Protein AF-A0A0F9HHU7-F1 (afdb_monomer)

Solvent-accessible surface area (backbone atoms only — not comparable to full-atom values): 12746 Å² total; per-residue (Å²): 97,60,88,80,39,75,86,55,89,69,72,41,63,61,80,55,60,42,62,41,87,89,76,69,42,71,30,43,50,40,70,69,17,50,53,47,44,46,50,50,30,51,51,18,55,76,70,74,35,51,22,37,38,70,36,24,27,14,59,33,88,54,93,45,73,64,20,52,50,34,17,48,51,34,43,45,50,39,62,75,52,63,57,68,42,75,38,53,56,14,26,20,43,56,68,77,41,74,40,71,45,40,32,55,51,35,52,53,48,49,54,52,43,56,54,56,74,69,60,81,76,81,49,73,76,68,63,35,59,68,58,53,64,71,46,40,91,93,53,74,58,85,86,36,68,69,42,72,74,37,52,79,75,75,46,88,77,69,91,70,68,84,83,71,58,67,69,64,43,49,74,71,70,54,70,55,66,62,56,55,34,48,54,49,47,53,50,48,70,74,68,66,76,80,84,77,72,58,64,72,57,50,52,50,51,52,51,53,51,54,57,45,57,74,67,68,64,74,132

Mean predicted aligned error: 5.21 Å

Foldseek 3Di:
DCVVPNPPADAFEDQDWDAPPVVRATHSLDPVNLVVQLVSLVVCVVVVHAYEYAAQAFLAPDPDPRSLVSRLVRLLSCLVSVHHHYDDQQYYNRNPDGDQLSNVSSVQSNLVSVLVSVPQDDDPLSVCVVVDVVQDPPGDDCPPPSCVVPVVPNDDDGPQPDPDDPVVCVVVVNDDSSRSSVVVSVVCVVPDDDDDDDPVVVVVVVVVVVVVVVVVPDD

Radius of gyration: 23.55 Å; Cα contacts (8 Å, |Δi|>4): 256; chains: 1; bounding box: 54×44×63 Å

Structure (mmCIF, N/CA/C/O backbone):
data_AF-A0A0F9HHU7-F1
#
_entry.id   AF-A0A0F9HHU7-F1
#
loop_
_atom_site.group_PDB
_atom_site.id
_atom_site.type_symbol
_atom_site.label_atom_id
_atom_site.label_alt_id
_atom_site.label_comp_id
_atom_site.label_asym_id
_atom_site.label_entity_id
_atom_site.label_seq_id
_atom_site.pdbx_PDB_ins_code
_atom_site.Cartn_x
_atom_site.Cartn_y
_atom_site.Cartn_z
_atom_site.occupancy
_atom_site.B_iso_or_equiv
_atom_site.auth_seq_id
_atom_site.auth_comp_id
_atom_site.auth_asym_id
_atom_site.auth_atom_id
_atom_site.pdbx_PDB_model_num
ATOM 1 N N . SER A 1 1 ? -23.339 -10.514 18.464 1.00 88.25 1 SER A N 1
ATOM 2 C CA . SER A 1 1 ? -22.644 -11.820 18.400 1.00 88.25 1 SER A CA 1
ATOM 3 C C . SER A 1 1 ? -23.609 -12.896 17.913 1.00 88.25 1 SER A C 1
ATOM 5 O O . SER A 1 1 ? -24.815 -12.656 17.923 1.00 88.25 1 SER A O 1
ATOM 7 N N . GLN A 1 2 ? -23.116 -14.089 17.559 1.00 93.94 2 GLN A N 1
ATOM 8 C CA . GLN A 1 2 ? -23.983 -15.225 17.194 1.00 93.94 2 GLN A CA 1
ATOM 9 C C . GLN A 1 2 ? -24.945 -15.639 18.321 1.00 93.94 2 GLN A C 1
ATOM 11 O O . GLN A 1 2 ? -26.035 -16.124 18.042 1.00 93.94 2 GLN A O 1
ATOM 16 N N . THR A 1 3 ? -24.578 -15.393 19.586 1.00 96.31 3 THR A N 1
ATOM 17 C CA . THR A 1 3 ? -25.444 -15.642 20.751 1.00 96.31 3 THR A CA 1
ATOM 18 C C . THR A 1 3 ? -26.605 -14.655 20.862 1.00 96.31 3 THR A C 1
ATOM 20 O O . THR A 1 3 ? -27.681 -15.039 21.302 1.00 96.31 3 THR A O 1
ATOM 23 N N . ALA A 1 4 ? -26.410 -13.398 20.450 1.00 96.62 4 ALA A N 1
ATOM 24 C CA . ALA A 1 4 ? -27.472 -12.391 20.434 1.00 96.62 4 ALA A CA 1
ATOM 25 C C . ALA A 1 4 ? -28.386 -12.531 19.204 1.00 96.62 4 ALA A C 1
ATOM 27 O O . ALA A 1 4 ? -29.594 -12.335 19.304 1.00 96.62 4 ALA A O 1
ATOM 28 N N . ARG A 1 5 ? -27.811 -12.854 18.036 1.00 96.81 5 ARG A N 1
ATOM 29 C CA . ARG A 1 5 ? -28.546 -13.072 16.784 1.00 96.81 5 ARG A CA 1
ATOM 30 C C . ARG A 1 5 ? -27.751 -13.995 15.848 1.00 96.81 5 ARG A C 1
ATOM 32 O O . ARG A 1 5 ? -26.726 -13.553 15.320 1.00 96.81 5 ARG A O 1
ATOM 39 N N . PRO A 1 6 ? -28.216 -15.232 15.599 1.00 96.50 6 PRO A N 1
ATOM 40 C CA . PRO A 1 6 ? -27.627 -16.099 14.583 1.00 96.50 6 PRO A CA 1
ATOM 41 C C . PRO A 1 6 ? -27.605 -15.419 13.207 1.00 96.50 6 PRO A C 1
ATOM 43 O O . PRO A 1 6 ? -28.588 -14.795 12.803 1.00 96.50 6 PRO A O 1
ATOM 46 N N . GLY A 1 7 ? -26.475 -15.514 12.505 1.00 94.94 7 GLY A N 1
ATOM 47 C CA . GLY A 1 7 ? -26.261 -14.868 11.206 1.00 94.94 7 GLY A CA 1
ATOM 48 C C . GLY A 1 7 ? -25.832 -13.399 11.285 1.00 94.94 7 GLY A C 1
ATOM 49 O O . GLY A 1 7 ? -25.741 -12.739 10.253 1.00 94.94 7 GLY A O 1
ATOM 50 N N . ALA A 1 8 ? -25.560 -12.861 12.480 1.00 96.81 8 ALA A N 1
ATOM 51 C CA . ALA A 1 8 ? -24.949 -11.538 12.600 1.00 96.81 8 ALA A CA 1
ATOM 52 C C . ALA A 1 8 ? -23.573 -11.508 11.896 1.00 96.81 8 ALA A C 1
ATOM 54 O O . ALA A 1 8 ? -22.810 -12.463 12.056 1.00 96.81 8 ALA A O 1
ATOM 55 N N . PRO A 1 9 ? -23.225 -10.441 11.152 1.00 94.81 9 PRO A N 1
ATOM 56 C CA . PRO A 1 9 ? -21.911 -10.326 10.525 1.00 94.81 9 PRO A CA 1
ATOM 57 C C . PRO A 1 9 ? -20.816 -10.226 11.596 1.00 94.81 9 PRO A C 1
ATOM 59 O O . PRO A 1 9 ? -20.980 -9.526 12.597 1.00 94.81 9 PRO A O 1
ATOM 62 N N . ILE A 1 10 ? -19.713 -10.950 11.397 1.00 94.31 10 ILE A N 1
ATOM 63 C CA . ILE A 1 10 ? -18.541 -10.958 12.280 1.00 94.31 10 ILE A CA 1
ATOM 64 C C . ILE A 1 10 ? -17.293 -10.852 11.411 1.00 94.31 10 ILE A C 1
ATOM 66 O O . ILE A 1 10 ? -17.193 -11.545 10.401 1.00 94.31 10 ILE A O 1
ATOM 70 N N . ILE A 1 11 ? -16.353 -10.014 11.839 1.00 94.44 11 ILE A N 1
ATOM 71 C CA . ILE A 1 11 ? -14.998 -9.951 11.297 1.00 94.44 11 ILE A CA 1
ATOM 72 C C . ILE A 1 11 ? -14.063 -10.508 12.369 1.00 94.44 11 ILE A C 1
ATOM 74 O O . ILE A 1 11 ? -14.137 -10.102 13.529 1.00 94.44 11 ILE A O 1
ATOM 78 N N . TYR A 1 12 ? -13.250 -11.488 11.993 1.00 94.38 12 TYR A N 1
ATOM 79 C CA . TYR A 1 12 ? -12.262 -12.110 12.862 1.00 94.38 12 TYR A CA 1
ATOM 80 C C . TYR A 1 12 ? -10.957 -11.323 12.792 1.00 94.38 12 TYR A C 1
ATOM 82 O O . TYR A 1 12 ? -10.395 -11.150 11.719 1.00 94.38 12 TYR A O 1
ATOM 90 N N . GLY A 1 13 ? -10.459 -10.842 13.919 1.00 88.19 13 GLY A N 1
ATOM 91 C CA . GLY A 1 13 ? -9.241 -10.047 13.934 1.00 88.19 13 GLY A CA 1
ATOM 92 C C . GLY A 1 13 ? -8.849 -9.643 15.339 1.00 88.19 13 GLY A C 1
ATOM 93 O O . GLY A 1 13 ? -9.538 -9.958 16.314 1.00 88.19 13 GLY A O 1
ATOM 94 N N . GLY A 1 14 ? -7.731 -8.945 15.423 1.00 84.06 14 GLY A N 1
ATOM 95 C CA . GLY A 1 14 ? -7.170 -8.409 16.651 1.00 84.06 14 GLY A CA 1
ATOM 96 C C . GLY A 1 14 ? -5.915 -7.615 16.326 1.00 84.06 14 GLY A C 1
ATOM 97 O O . GLY A 1 14 ? -5.419 -7.701 15.211 1.00 84.06 14 GLY A O 1
ATOM 98 N N . 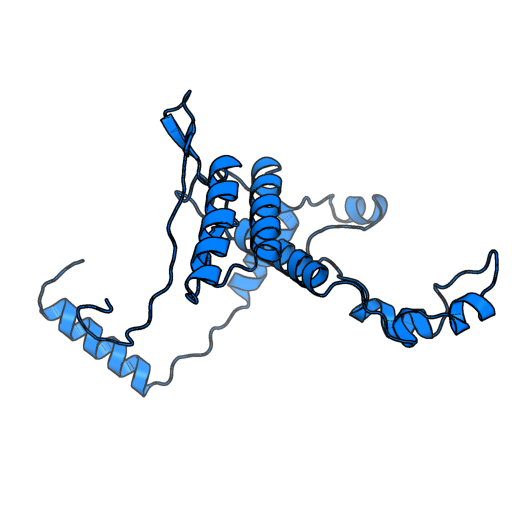SER A 1 15 ? -5.437 -6.832 17.292 1.00 83.31 15 SER A N 1
ATOM 99 C CA . SER A 1 15 ? -4.197 -6.058 17.188 1.00 83.31 15 SER A CA 1
ATOM 100 C C . SER A 1 15 ? -3.092 -6.819 17.909 1.00 83.31 15 SER A C 1
ATOM 102 O O . SER A 1 15 ? -2.941 -6.654 19.126 1.00 83.31 15 SER A O 1
ATOM 104 N N . PRO A 1 16 ? -2.381 -7.743 17.238 1.00 83.81 16 PRO A N 1
ATOM 105 C CA . PRO A 1 16 ? -1.212 -8.330 17.852 1.00 83.81 16 PRO A CA 1
ATOM 106 C C . PRO A 1 16 ? -0.143 -7.251 17.995 1.00 83.81 16 PRO A C 1
ATOM 108 O O . PRO A 1 16 ? 0.129 -6.475 17.088 1.00 83.81 16 PRO A O 1
ATOM 111 N N . GLY A 1 17 ? 0.472 -7.213 19.164 1.00 84.25 17 GLY A N 1
ATOM 112 C CA . GLY A 1 17 ? 1.595 -6.341 19.445 1.00 84.25 17 GLY A CA 1
ATOM 113 C C . GLY A 1 17 ? 2.545 -7.052 20.382 1.00 84.25 17 GLY A C 1
ATOM 114 O O . GLY A 1 17 ? 2.146 -7.923 21.162 1.00 84.25 17 GLY A O 1
ATOM 115 N N . VAL A 1 18 ? 3.811 -6.678 20.303 1.00 90.19 18 VAL A N 1
ATOM 116 C CA . VAL A 1 18 ? 4.825 -7.094 21.266 1.00 90.19 18 VAL A CA 1
ATOM 117 C C . VAL A 1 18 ? 5.311 -5.876 22.029 1.00 90.19 18 VAL A C 1
ATOM 119 O O . VAL A 1 18 ? 5.154 -4.743 21.588 1.00 90.19 18 VAL A O 1
ATOM 122 N N . PHE A 1 19 ? 5.898 -6.094 23.199 1.00 91.50 19 PHE A N 1
ATOM 123 C CA . PHE A 1 19 ? 6.614 -5.032 23.890 1.00 91.50 19 PHE A CA 1
ATOM 124 C C . PHE A 1 19 ? 8.090 -5.114 23.530 1.00 91.50 19 PHE A C 1
ATOM 126 O O . PHE A 1 19 ? 8.703 -6.179 23.645 1.00 91.50 19 PHE A O 1
ATOM 133 N N . ASP A 1 20 ? 8.684 -3.985 23.154 1.00 89.12 20 ASP A N 1
ATOM 134 C CA . ASP A 1 20 ? 10.134 -3.872 23.163 1.00 89.12 20 ASP A CA 1
ATOM 135 C C . ASP A 1 20 ? 10.603 -3.965 24.622 1.00 89.12 20 ASP A C 1
ATOM 137 O O . ASP A 1 20 ? 10.303 -3.112 25.456 1.00 89.12 20 ASP A O 1
ATOM 141 N N . MET A 1 21 ? 11.341 -5.021 24.957 1.00 91.19 21 MET A N 1
ATOM 142 C CA . MET A 1 21 ? 11.708 -5.304 26.349 1.00 91.19 21 MET A CA 1
ATOM 143 C C . MET A 1 21 ? 12.706 -4.301 26.948 1.00 91.19 21 MET A C 1
ATOM 145 O O . MET A 1 21 ? 12.919 -4.315 28.160 1.00 91.19 21 MET A O 1
ATOM 149 N N . ARG A 1 22 ? 13.338 -3.441 26.137 1.00 91.31 22 ARG A N 1
ATOM 150 C CA . ARG A 1 22 ? 14.290 -2.424 26.619 1.00 91.31 22 ARG A CA 1
ATOM 151 C C . ARG A 1 22 ? 13.570 -1.151 27.038 1.00 91.31 22 ARG A C 1
ATOM 153 O O . ARG A 1 22 ? 13.980 -0.502 27.993 1.00 91.31 22 ARG A O 1
ATOM 160 N N . THR A 1 23 ? 12.524 -0.794 26.304 1.00 89.88 23 THR A N 1
ATOM 161 C CA . THR A 1 23 ? 11.791 0.469 26.455 1.00 89.88 23 THR A CA 1
ATOM 162 C C . THR A 1 23 ? 10.404 0.287 27.061 1.00 89.88 23 THR A C 1
ATOM 164 O O . THR A 1 23 ? 9.801 1.263 27.495 1.00 89.88 23 THR A O 1
ATOM 167 N N . MET A 1 24 ? 9.903 -0.951 27.101 1.00 89.88 24 MET A N 1
ATOM 168 C CA . MET A 1 24 ? 8.515 -1.307 27.418 1.00 89.88 24 MET A CA 1
ATOM 169 C C . MET A 1 24 ? 7.490 -0.627 26.499 1.00 89.88 24 MET A C 1
ATOM 171 O O . MET A 1 24 ? 6.303 -0.586 26.818 1.00 89.88 24 MET A O 1
ATOM 175 N N . ALA A 1 25 ? 7.936 -0.098 25.357 1.00 88.12 25 ALA A N 1
ATOM 176 C CA . ALA A 1 25 ? 7.055 0.472 24.356 1.00 88.12 25 ALA A CA 1
ATOM 177 C C . ALA A 1 25 ? 6.342 -0.648 23.595 1.00 88.12 25 ALA A C 1
ATOM 179 O O . ALA A 1 25 ? 6.933 -1.692 23.308 1.00 88.12 25 ALA A O 1
ATOM 180 N N . ALA A 1 26 ? 5.072 -0.424 23.261 1.00 87.88 26 ALA A N 1
ATOM 181 C CA . ALA A 1 26 ? 4.360 -1.299 22.346 1.00 87.88 26 ALA A CA 1
ATOM 182 C C . ALA A 1 26 ? 4.958 -1.151 20.940 1.00 87.88 26 ALA A C 1
ATOM 184 O O . ALA A 1 26 ? 5.091 -0.041 20.421 1.00 87.88 26 ALA A O 1
ATOM 185 N N . SER A 1 27 ? 5.307 -2.282 20.344 1.00 88.69 27 SER A N 1
ATOM 186 C CA . SER A 1 27 ? 5.739 -2.409 18.964 1.00 88.69 27 SER A CA 1
ATOM 187 C C . SER A 1 27 ? 4.733 -3.277 18.230 1.00 88.69 27 SER A C 1
ATOM 189 O O . SER A 1 27 ? 4.542 -4.459 18.531 1.00 88.69 27 SER A O 1
ATOM 191 N N . ILE A 1 28 ? 4.045 -2.646 17.294 1.00 86.75 28 ILE A N 1
ATOM 192 C CA . ILE A 1 28 ? 2.988 -3.255 16.483 1.00 86.75 28 ILE A CA 1
ATOM 193 C C . ILE A 1 28 ? 3.452 -3.441 15.035 1.00 86.75 28 ILE A C 1
ATOM 195 O O . ILE A 1 28 ? 2.876 -4.226 14.286 1.00 86.75 28 ILE A O 1
ATOM 199 N N . SER A 1 29 ? 4.582 -2.827 14.681 1.00 90.88 29 SER A N 1
ATOM 200 C CA . SER A 1 29 ? 5.275 -3.032 13.407 1.00 90.88 29 SER A CA 1
ATOM 201 C C . SER A 1 29 ? 6.392 -4.087 13.492 1.00 90.88 29 SER A C 1
ATOM 203 O O . SER A 1 29 ? 7.009 -4.419 12.478 1.00 90.88 29 SER A O 1
ATOM 205 N N . ALA A 1 30 ? 6.643 -4.651 14.682 1.00 92.25 30 ALA A N 1
ATOM 206 C CA . ALA A 1 30 ? 7.592 -5.746 14.881 1.00 92.25 30 ALA A CA 1
ATOM 207 C C . ALA A 1 30 ? 7.263 -6.969 14.018 1.00 92.25 30 ALA A C 1
ATOM 209 O O . ALA A 1 30 ? 6.102 -7.316 13.791 1.00 92.25 30 ALA A O 1
ATOM 210 N N . VAL A 1 31 ? 8.306 -7.695 13.615 1.00 92.25 31 VAL A N 1
ATOM 211 C CA . VAL A 1 31 ? 8.170 -8.906 12.795 1.00 92.25 31 VAL A CA 1
ATOM 212 C C . VAL A 1 31 ? 7.309 -9.959 13.496 1.00 92.25 31 VAL A C 1
ATOM 214 O O . VAL A 1 31 ? 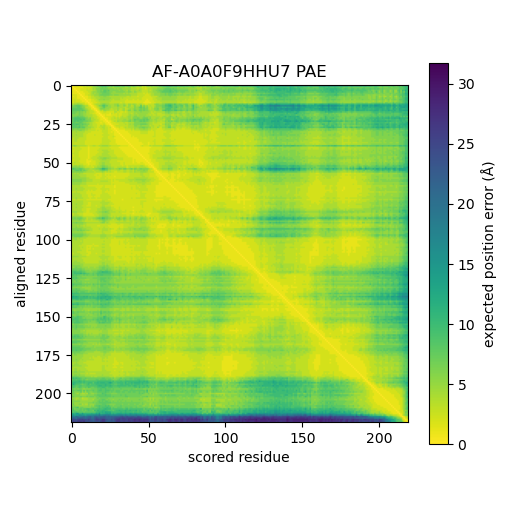6.499 -10.612 12.846 1.00 92.25 31 VAL A O 1
ATOM 217 N N . GLU A 1 32 ? 7.423 -10.099 14.816 1.00 92.81 32 GLU A N 1
ATOM 218 C CA . GLU A 1 32 ? 6.605 -11.014 15.611 1.00 92.81 32 GLU A CA 1
ATOM 219 C C . GLU A 1 32 ? 5.115 -10.660 15.545 1.00 92.81 32 GLU A C 1
ATOM 221 O O . GLU A 1 32 ? 4.288 -11.561 15.410 1.00 92.81 32 GLU A O 1
ATOM 226 N N . ALA A 1 33 ? 4.767 -9.368 15.587 1.00 91.75 33 ALA A N 1
ATOM 227 C CA . ALA A 1 33 ? 3.386 -8.917 15.423 1.00 91.75 33 ALA A CA 1
ATOM 228 C C . ALA A 1 33 ? 2.864 -9.283 14.024 1.00 91.75 33 ALA A C 1
ATOM 230 O O . ALA A 1 33 ? 1.821 -9.923 13.901 1.00 91.75 33 ALA A O 1
ATOM 231 N N . GLN A 1 34 ? 3.665 -9.030 12.985 1.00 91.38 34 GLN A N 1
ATOM 232 C CA . GLN A 1 34 ? 3.318 -9.355 11.598 1.00 91.38 34 GLN A CA 1
ATOM 233 C C . GLN A 1 34 ? 3.174 -10.868 11.347 1.00 91.38 34 GLN A C 1
ATOM 235 O O . GLN A 1 34 ? 2.291 -11.305 10.606 1.00 91.38 34 GLN A O 1
ATOM 240 N N . MET A 1 35 ? 4.009 -11.700 11.980 1.00 93.38 35 MET A N 1
ATOM 241 C CA . MET A 1 35 ? 3.867 -13.162 11.939 1.00 93.38 35 MET A CA 1
ATOM 242 C C . MET A 1 35 ? 2.542 -13.613 12.553 1.00 93.38 35 MET A C 1
ATOM 244 O O . MET A 1 35 ? 1.883 -14.514 12.028 1.00 93.38 35 MET A O 1
ATOM 248 N N . ILE A 1 36 ? 2.159 -12.990 13.668 1.00 92.81 36 ILE A N 1
ATOM 249 C CA . ILE A 1 36 ? 0.905 -13.279 14.348 1.00 92.81 36 ILE A CA 1
ATOM 250 C C . ILE A 1 36 ? -0.277 -12.853 13.467 1.00 92.81 36 ILE A C 1
ATOM 252 O O . ILE A 1 36 ? -1.189 -13.658 13.289 1.00 92.81 36 ILE A O 1
ATOM 256 N N . ASP A 1 37 ? -0.245 -11.670 12.846 1.00 92.25 37 ASP A N 1
ATOM 257 C CA . ASP A 1 37 ? -1.279 -11.229 11.896 1.00 92.25 37 ASP A CA 1
ATOM 258 C C . ASP A 1 37 ? -1.473 -12.227 10.748 1.00 92.25 37 ASP A C 1
ATOM 260 O O . ASP A 1 37 ? -2.601 -12.633 10.458 1.00 92.25 37 ASP A O 1
ATOM 264 N N . CYS A 1 38 ? -0.384 -12.707 10.139 1.00 93.19 38 CYS A N 1
ATOM 265 C CA . CYS A 1 38 ? -0.458 -13.725 9.086 1.00 93.19 38 CYS A CA 1
ATOM 266 C C . CYS A 1 38 ? -1.131 -15.015 9.591 1.00 93.19 38 CYS A C 1
ATOM 268 O O . CYS A 1 38 ? -1.982 -15.587 8.909 1.00 93.19 38 CYS A O 1
ATOM 270 N N . ALA A 1 39 ? -0.799 -15.457 10.809 1.00 93.62 39 ALA A N 1
ATOM 271 C CA . ALA A 1 39 ? -1.422 -16.629 11.419 1.00 93.62 39 ALA A CA 1
ATOM 272 C C . ALA A 1 39 ? -2.920 -16.413 11.705 1.00 93.62 39 ALA A C 1
ATOM 274 O O . ALA A 1 39 ? -3.728 -17.304 11.437 1.00 93.62 39 ALA A O 1
ATOM 275 N N . TYR A 1 40 ? -3.314 -15.234 12.201 1.00 91.38 40 TYR A N 1
ATOM 276 C CA . TYR A 1 40 ? -4.722 -14.877 12.387 1.00 91.38 40 TYR A CA 1
ATOM 277 C C . TYR A 1 40 ? -5.479 -14.887 11.059 1.00 91.38 40 TYR A C 1
ATOM 279 O O . TYR A 1 40 ? -6.591 -15.412 10.999 1.00 91.38 40 TYR A O 1
ATOM 287 N N . ILE A 1 41 ? -4.882 -14.374 9.983 1.00 94.69 41 ILE A N 1
ATOM 288 C CA . ILE A 1 41 ? -5.525 -14.387 8.669 1.00 94.69 41 ILE A CA 1
ATOM 289 C C . ILE A 1 41 ? -5.824 -15.827 8.224 1.00 94.69 41 ILE A C 1
ATOM 291 O O . ILE A 1 41 ? -6.951 -16.133 7.828 1.00 94.69 41 ILE A O 1
ATOM 295 N N . GLU A 1 42 ? -4.863 -16.739 8.366 1.00 95.12 42 GLU A N 1
ATOM 296 C CA . GLU A 1 42 ? -5.058 -18.153 8.027 1.00 95.12 42 GLU A CA 1
ATOM 297 C C . GLU A 1 42 ? -6.118 -18.836 8.908 1.00 95.12 42 GLU A C 1
ATOM 299 O O . GLU A 1 42 ? -6.961 -19.582 8.403 1.00 95.12 42 GLU A O 1
ATOM 304 N N . VAL A 1 43 ? -6.155 -18.533 10.210 1.00 95.69 43 VAL A N 1
ATOM 305 C CA . VAL A 1 43 ? -7.209 -19.037 11.107 1.00 95.69 43 VAL A CA 1
ATOM 306 C C . VAL A 1 43 ? -8.586 -18.518 10.690 1.00 95.69 43 VAL A C 1
ATOM 308 O O . VAL A 1 43 ? -9.539 -19.295 10.631 1.00 95.69 43 VAL A O 1
ATOM 311 N N . GLY A 1 44 ? -8.714 -17.230 10.365 1.00 95.69 44 GLY A N 1
ATOM 312 C CA . GLY A 1 44 ? -9.982 -16.652 9.920 1.00 95.69 44 GLY A CA 1
ATOM 313 C C . GLY A 1 44 ? -10.491 -17.298 8.633 1.00 95.69 44 GLY A C 1
ATOM 314 O O . GLY A 1 44 ? -11.661 -17.679 8.562 1.00 95.69 44 GLY A O 1
ATOM 315 N N . LYS A 1 45 ? -9.598 -17.541 7.666 1.00 95.00 45 LYS A N 1
ATOM 316 C CA . LYS A 1 45 ? -9.920 -18.296 6.446 1.00 95.00 45 LYS A CA 1
ATOM 317 C C . LYS A 1 45 ? -10.383 -19.717 6.749 1.00 95.00 45 LYS A C 1
ATOM 319 O O . LYS A 1 45 ? -11.396 -20.144 6.201 1.00 95.00 45 LYS A O 1
ATOM 324 N N . TYR A 1 46 ? -9.684 -20.433 7.633 1.00 96.50 46 TYR A N 1
ATOM 325 C CA . TYR A 1 46 ? -10.081 -21.780 8.054 1.00 96.50 46 TYR A CA 1
ATOM 326 C C . TYR A 1 46 ? -11.484 -21.797 8.682 1.00 96.50 46 TYR A C 1
ATOM 328 O O . TYR A 1 46 ? -12.268 -22.712 8.437 1.00 96.50 46 TYR A O 1
ATOM 336 N N . LEU A 1 47 ? -11.828 -20.760 9.450 1.00 95.75 47 LEU A N 1
ATOM 337 C CA . LEU A 1 47 ? -13.148 -20.594 10.063 1.00 95.75 47 LEU A CA 1
ATOM 338 C C . LEU A 1 47 ? -14.224 -20.065 9.096 1.00 95.75 47 LEU A C 1
ATOM 340 O O . LEU A 1 47 ? -15.385 -19.954 9.491 1.00 95.75 47 LEU A O 1
ATOM 344 N N . GLY A 1 48 ? -13.870 -19.731 7.851 1.00 95.12 48 GLY A N 1
ATOM 345 C CA . GLY A 1 48 ? -14.790 -19.137 6.878 1.00 95.12 48 GLY A CA 1
ATOM 346 C C . GLY A 1 48 ? -15.250 -17.726 7.256 1.00 95.12 48 GLY A C 1
ATOM 347 O O . GLY A 1 48 ? -16.360 -17.327 6.903 1.00 95.12 48 GLY A O 1
ATOM 348 N N . LEU A 1 49 ? -14.427 -16.981 7.999 1.00 95.81 49 LEU A N 1
ATOM 349 C CA . LEU A 1 49 ? -14.722 -15.629 8.467 1.00 95.81 49 LEU A CA 1
ATOM 350 C C . LEU A 1 49 ? -13.834 -14.599 7.754 1.00 95.81 49 LEU A C 1
ATOM 352 O O . LEU A 1 49 ? -12.645 -14.856 7.557 1.00 95.81 49 LEU A O 1
ATOM 356 N N . PRO A 1 50 ? -14.370 -13.415 7.400 1.00 95.62 50 PRO A N 1
ATOM 357 C CA . PRO A 1 50 ? -13.540 -12.319 6.923 1.00 95.62 50 PRO A CA 1
ATOM 358 C C . PRO A 1 50 ? -12.594 -11.862 8.034 1.00 95.62 50 PRO A C 1
ATOM 360 O O . PRO A 1 50 ? -12.954 -11.876 9.213 1.00 95.62 50 PRO A O 1
ATOM 363 N N . THR A 1 51 ? -11.396 -11.442 7.644 1.00 95.38 51 THR A N 1
ATOM 364 C CA . THR A 1 51 ? -10.307 -11.108 8.564 1.00 95.38 51 THR A CA 1
ATOM 365 C C . THR A 1 51 ? -10.075 -9.607 8.684 1.00 95.38 51 THR A C 1
ATOM 367 O O . THR A 1 51 ? -10.244 -8.877 7.708 1.00 95.38 51 THR A O 1
ATOM 370 N N . GLN A 1 52 ? -9.666 -9.149 9.865 1.00 93.69 52 GLN A N 1
ATOM 371 C CA . GLN A 1 52 ? -9.112 -7.816 10.085 1.00 93.69 52 GLN A CA 1
ATOM 372 C C . GLN A 1 52 ? -7.703 -7.932 10.666 1.00 93.69 52 GLN A C 1
ATOM 374 O O . GLN A 1 52 ? -7.494 -8.706 11.598 1.00 93.69 52 GLN A O 1
ATOM 379 N N . ALA A 1 53 ? -6.769 -7.160 10.108 1.00 89.69 53 ALA A N 1
ATOM 380 C CA . ALA A 1 53 ? -5.383 -7.082 10.566 1.00 89.69 53 ALA A CA 1
ATOM 381 C C . ALA A 1 53 ? -4.880 -5.625 10.592 1.00 89.69 53 ALA A C 1
ATOM 383 O O . ALA A 1 53 ? -5.393 -4.774 9.851 1.00 89.69 53 ALA A O 1
ATOM 384 N N . TYR A 1 54 ? -3.912 -5.348 11.467 1.00 86.88 54 TYR A N 1
ATOM 385 C CA . TYR A 1 54 ? -3.321 -4.023 11.709 1.00 86.88 54 TYR A CA 1
ATOM 386 C C . TYR A 1 54 ? -2.015 -3.919 10.913 1.00 86.88 54 TYR A C 1
ATOM 388 O O . TYR A 1 54 ? -0.985 -4.447 11.324 1.00 86.88 54 TYR A O 1
ATOM 396 N N . ILE A 1 55 ? -2.067 -3.354 9.701 1.00 83.81 55 ILE A N 1
ATOM 397 C CA . ILE A 1 55 ? -0.999 -3.517 8.703 1.00 83.81 55 ILE A CA 1
ATOM 398 C C . ILE A 1 55 ? -0.853 -2.252 7.838 1.00 83.81 55 ILE A C 1
ATOM 400 O O . ILE A 1 55 ? -1.819 -1.734 7.289 1.00 83.81 55 ILE A O 1
ATOM 404 N N . GLY A 1 56 ? 0.387 -1.802 7.626 1.00 87.75 56 GLY A N 1
ATOM 405 C CA . GLY A 1 56 ? 0.705 -0.618 6.815 1.00 87.75 56 GLY A CA 1
ATOM 406 C C . GLY A 1 56 ? 1.037 0.627 7.630 1.00 87.75 56 GLY A C 1
ATOM 407 O O . GLY A 1 56 ? 1.056 1.733 7.089 1.00 87.75 56 GLY A O 1
ATOM 408 N N . MET A 1 57 ? 1.328 0.431 8.910 1.00 92.81 57 MET A N 1
ATOM 409 C CA . MET A 1 57 ? 1.822 1.454 9.820 1.00 92.81 57 MET A CA 1
ATOM 410 C C . MET A 1 57 ? 3.310 1.266 10.140 1.00 92.81 57 MET A C 1
ATOM 412 O O . MET A 1 57 ? 3.969 0.382 9.586 1.00 92.81 57 MET A O 1
ATOM 416 N N . SER A 1 58 ? 3.829 2.120 11.018 1.00 95.19 58 SER A N 1
ATOM 417 C CA . SER A 1 58 ? 5.215 2.090 11.472 1.00 95.19 58 SER A CA 1
ATOM 418 C C . SER A 1 58 ? 5.351 2.558 12.924 1.00 95.19 58 SER A C 1
ATOM 420 O O . SER A 1 58 ? 4.587 3.397 13.407 1.00 95.19 58 SER A O 1
ATOM 422 N N . ASP A 1 59 ? 6.370 2.050 13.615 1.00 94.38 59 ASP A N 1
ATOM 423 C CA . ASP A 1 59 ? 6.756 2.488 14.960 1.00 94.38 59 ASP A CA 1
ATOM 424 C C . ASP A 1 59 ? 7.709 3.709 14.915 1.00 94.38 59 ASP A C 1
ATOM 426 O O . ASP A 1 59 ? 8.046 4.309 15.952 1.00 94.38 59 ASP A O 1
ATOM 430 N N . SER A 1 60 ? 8.148 4.100 13.712 1.00 95.62 60 SER A N 1
ATOM 431 C CA . SER A 1 60 ? 8.913 5.323 13.448 1.00 95.62 60 SER A CA 1
ATOM 432 C C . SER A 1 60 ? 8.076 6.574 13.705 1.00 95.62 60 SER A C 1
ATOM 434 O O . SER A 1 60 ? 6.851 6.563 13.630 1.00 95.62 60 SER A O 1
ATOM 436 N N . LYS A 1 61 ? 8.751 7.677 14.029 1.00 95.50 61 LYS A N 1
ATOM 437 C CA . LYS A 1 61 ? 8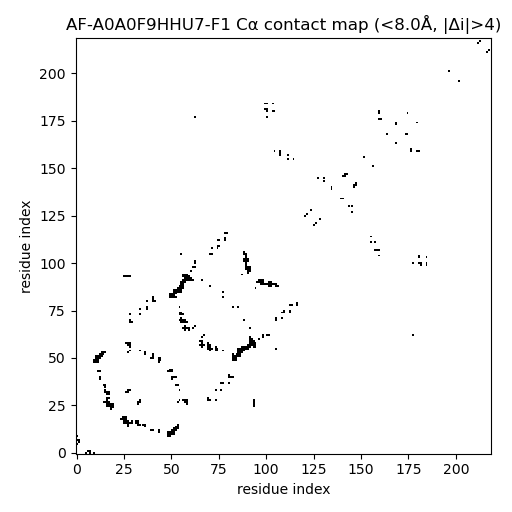.119 8.953 14.424 1.00 95.50 61 LYS A CA 1
ATOM 438 C C . LYS A 1 61 ? 7.899 9.862 13.215 1.00 95.50 61 LYS A C 1
ATOM 440 O O . LYS A 1 61 ? 7.227 10.883 13.313 1.00 95.50 61 LYS A O 1
ATOM 445 N N . THR A 1 62 ? 8.496 9.506 12.082 1.00 95.88 62 THR A N 1
ATOM 446 C CA . THR A 1 62 ? 8.485 10.271 10.836 1.00 95.88 62 THR A CA 1
ATOM 447 C C . THR A 1 62 ? 8.443 9.318 9.650 1.00 95.88 62 THR A C 1
ATOM 449 O O . THR A 1 62 ? 8.789 8.146 9.783 1.00 95.88 62 THR A O 1
ATOM 452 N N . LEU A 1 63 ? 8.083 9.822 8.470 1.00 95.81 63 LEU A N 1
ATOM 453 C CA . LEU A 1 63 ? 8.247 9.070 7.230 1.00 95.81 63 LEU A CA 1
ATOM 454 C C . LEU A 1 63 ? 9.734 9.007 6.850 1.00 95.81 63 LEU A C 1
ATOM 456 O O . LEU A 1 63 ? 10.259 9.898 6.187 1.00 95.81 63 LEU A O 1
ATOM 460 N N . ASP A 1 64 ? 10.408 7.954 7.295 1.00 96.56 64 ASP A N 1
ATOM 461 C CA . ASP A 1 64 ? 11.822 7.693 7.047 1.00 96.56 64 ASP A CA 1
ATOM 462 C C . ASP A 1 64 ? 12.055 6.270 6.504 1.00 96.56 64 ASP A C 1
ATOM 464 O O . ASP A 1 64 ? 11.125 5.561 6.114 1.00 96.56 64 ASP A O 1
ATOM 468 N N . ALA A 1 65 ? 13.318 5.838 6.461 1.00 97.44 65 ALA A N 1
ATOM 469 C CA . ALA A 1 65 ? 13.673 4.501 5.995 1.00 97.44 65 ALA A CA 1
ATOM 470 C C . ALA A 1 65 ? 13.076 3.386 6.871 1.00 97.44 65 ALA A C 1
ATOM 472 O O . ALA A 1 65 ? 12.709 2.339 6.336 1.00 97.44 65 ALA A O 1
ATOM 473 N N . GLN A 1 66 ? 12.951 3.605 8.188 1.00 97.12 66 GLN A N 1
ATOM 474 C CA . GLN A 1 66 ? 12.292 2.656 9.084 1.00 97.12 66 GLN A CA 1
ATOM 475 C C . GLN A 1 66 ? 10.811 2.536 8.719 1.00 97.12 66 GLN A C 1
ATOM 477 O O . GLN A 1 66 ? 10.339 1.428 8.465 1.00 97.12 66 GLN A O 1
ATOM 482 N N . ALA A 1 67 ? 10.102 3.665 8.606 1.00 96.44 67 ALA A N 1
ATOM 483 C CA . ALA A 1 67 ? 8.692 3.654 8.228 1.00 96.44 67 ALA A CA 1
ATOM 484 C C . ALA A 1 67 ? 8.449 3.000 6.874 1.00 96.44 67 ALA A C 1
ATOM 486 O O . ALA A 1 67 ? 7.515 2.212 6.726 1.00 96.44 67 ALA A O 1
ATOM 487 N N . ALA A 1 68 ? 9.320 3.272 5.904 1.00 96.12 68 ALA A N 1
ATOM 488 C CA . ALA A 1 68 ? 9.204 2.663 4.597 1.00 96.12 68 ALA A CA 1
ATOM 489 C C . ALA A 1 68 ? 9.408 1.144 4.637 1.00 96.12 68 ALA A C 1
ATOM 491 O O . ALA A 1 68 ? 8.655 0.416 3.988 1.00 96.12 68 ALA A O 1
ATOM 492 N N . ALA A 1 69 ? 10.389 0.660 5.400 1.00 96.94 69 ALA A N 1
ATOM 493 C CA . ALA A 1 69 ? 10.655 -0.766 5.538 1.00 96.94 69 ALA A CA 1
ATOM 494 C C . ALA A 1 69 ? 9.503 -1.500 6.242 1.00 96.94 69 ALA A C 1
ATOM 496 O O . ALA A 1 69 ? 9.016 -2.503 5.722 1.00 96.94 69 ALA A O 1
ATOM 497 N N . GLU A 1 70 ? 9.040 -0.980 7.380 1.00 96.44 70 GLU A N 1
ATOM 498 C CA . GLU A 1 70 ? 7.976 -1.583 8.194 1.00 96.44 70 GLU A CA 1
ATOM 499 C C . GLU A 1 70 ? 6.632 -1.625 7.451 1.00 96.44 70 GLU A C 1
ATOM 501 O O . GLU A 1 70 ? 5.999 -2.683 7.355 1.00 96.44 70 GLU A O 1
ATOM 506 N N . ALA A 1 71 ? 6.227 -0.514 6.830 1.00 95.75 71 ALA A N 1
ATOM 507 C CA . ALA A 1 71 ? 4.984 -0.471 6.067 1.00 95.75 71 ALA A CA 1
ATOM 508 C C . ALA A 1 71 ? 5.051 -1.321 4.796 1.00 95.75 71 ALA A C 1
ATOM 510 O O . ALA A 1 71 ? 4.092 -2.021 4.476 1.00 95.75 71 ALA A O 1
ATOM 511 N N . THR A 1 72 ? 6.183 -1.323 4.082 1.00 96.19 72 THR A N 1
ATOM 512 C CA . THR A 1 72 ? 6.332 -2.175 2.891 1.00 96.19 72 THR A CA 1
ATOM 513 C C . THR A 1 72 ? 6.270 -3.648 3.262 1.00 96.19 72 THR A C 1
ATOM 515 O O . THR A 1 72 ? 5.562 -4.408 2.604 1.00 96.19 72 THR A O 1
ATOM 518 N N . PHE A 1 73 ? 6.986 -4.052 4.315 1.00 95.69 73 PHE A N 1
ATOM 519 C CA . PHE A 1 73 ? 7.000 -5.435 4.773 1.00 95.69 73 PHE A CA 1
ATOM 520 C C . PHE A 1 73 ? 5.601 -5.897 5.183 1.00 95.69 73 PHE A C 1
ATOM 522 O O . PHE A 1 73 ? 5.137 -6.919 4.683 1.00 95.69 73 PHE A O 1
ATOM 529 N N . SER A 1 74 ? 4.908 -5.117 6.016 1.00 94.25 74 SER A N 1
ATOM 530 C CA . SER A 1 74 ? 3.560 -5.459 6.478 1.00 94.25 74 SER A CA 1
ATOM 531 C C . SER A 1 74 ? 2.544 -5.492 5.326 1.00 94.25 74 SER A C 1
ATOM 533 O O . SER A 1 74 ? 1.854 -6.491 5.135 1.00 94.25 74 SER A O 1
ATOM 535 N N . ILE A 1 75 ? 2.470 -4.463 4.475 1.00 95.75 75 ILE A N 1
ATOM 536 C CA . ILE A 1 75 ? 1.510 -4.443 3.351 1.00 95.75 75 ILE A CA 1
ATOM 537 C C . ILE A 1 75 ? 1.753 -5.623 2.400 1.00 95.75 75 ILE A C 1
ATOM 539 O O . ILE A 1 75 ? 0.805 -6.252 1.919 1.00 95.75 75 ILE A O 1
ATOM 543 N N . PHE A 1 76 ? 3.018 -5.958 2.152 1.00 95.44 76 PHE A N 1
ATOM 544 C CA . PHE A 1 76 ? 3.390 -7.103 1.333 1.00 95.44 76 PHE A CA 1
ATOM 545 C C . PHE A 1 76 ? 2.944 -8.432 1.957 1.00 95.44 76 PHE A C 1
ATOM 547 O O . PHE A 1 76 ? 2.327 -9.252 1.270 1.00 95.44 76 PHE A O 1
ATOM 554 N N . THR A 1 77 ? 3.200 -8.653 3.250 1.00 93.88 77 THR A N 1
ATOM 555 C CA . THR A 1 77 ? 2.775 -9.884 3.935 1.00 93.88 77 THR A CA 1
ATOM 556 C C . THR A 1 77 ? 1.255 -9.996 3.999 1.00 93.88 77 THR A C 1
ATOM 558 O O . THR A 1 77 ? 0.733 -11.091 3.789 1.00 93.88 77 THR A O 1
ATOM 561 N N . ALA A 1 78 ? 0.528 -8.891 4.182 1.00 92.94 78 ALA A N 1
ATOM 562 C CA . ALA A 1 78 ? -0.935 -8.867 4.133 1.00 92.94 78 ALA A CA 1
ATOM 563 C C . ALA A 1 78 ? -1.483 -9.288 2.768 1.00 92.94 78 ALA A C 1
ATOM 565 O O . ALA A 1 78 ? -2.424 -10.082 2.684 1.00 92.94 78 ALA A O 1
ATOM 566 N N . ALA A 1 79 ? -0.880 -8.766 1.695 1.00 94.38 79 ALA A N 1
ATOM 567 C CA . ALA A 1 79 ? -1.278 -9.066 0.328 1.00 94.38 79 ALA A CA 1
ATOM 568 C C . ALA A 1 79 ? -1.072 -10.551 -0.004 1.00 94.38 79 ALA A C 1
ATOM 570 O O . ALA A 1 79 ? -1.953 -11.173 -0.597 1.00 94.38 79 ALA A O 1
ATOM 571 N N . LEU A 1 80 ? 0.056 -11.134 0.416 1.00 94.50 80 LEU A N 1
ATOM 572 C CA . LEU A 1 80 ? 0.339 -12.558 0.213 1.00 94.50 80 LEU A CA 1
ATOM 573 C C . LEU A 1 80 ? -0.481 -13.468 1.130 1.00 94.50 80 LEU A C 1
ATOM 575 O O . LEU A 1 80 ? -0.893 -14.550 0.716 1.00 94.50 80 LEU A O 1
ATOM 579 N N . SER A 1 81 ? -0.759 -13.018 2.352 1.00 93.75 81 SER A N 1
ATOM 580 C CA . SER A 1 81 ? -1.597 -13.748 3.303 1.00 93.75 81 SER A CA 1
ATOM 581 C C . SER A 1 81 ? -3.081 -13.614 2.981 1.00 93.75 81 SER A C 1
ATOM 583 O O . SER A 1 81 ? -3.877 -14.314 3.580 1.00 93.75 81 SER A O 1
ATOM 585 N N . GLY A 1 82 ? -3.504 -12.774 2.034 1.00 93.25 82 GLY A N 1
ATOM 586 C CA . GLY A 1 82 ? -4.908 -12.658 1.623 1.00 93.25 82 GLY A CA 1
ATOM 587 C C . GLY A 1 82 ? -5.838 -12.121 2.716 1.00 93.25 82 GLY A C 1
ATOM 588 O O . GLY A 1 82 ? -6.943 -12.642 2.879 1.00 93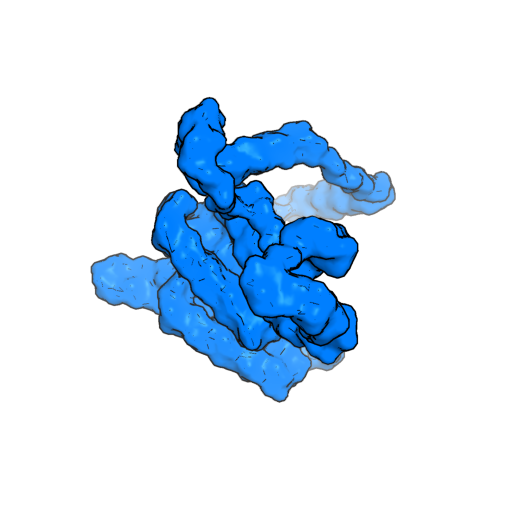.25 82 GLY A O 1
ATOM 589 N N . GLY A 1 83 ? -5.387 -11.113 3.472 1.00 91.94 83 GLY A N 1
ATOM 590 C CA . GLY A 1 83 ? -6.223 -10.408 4.451 1.00 91.94 83 GLY A CA 1
ATOM 591 C C . GLY A 1 83 ? -7.409 -9.685 3.794 1.00 91.94 83 GLY A C 1
ATOM 592 O O . GLY A 1 83 ? -7.317 -9.247 2.647 1.00 91.94 83 GLY A O 1
ATOM 593 N N . ASN A 1 84 ? -8.539 -9.566 4.502 1.00 93.50 84 ASN A N 1
ATOM 594 C CA . ASN A 1 84 ? -9.759 -8.961 3.942 1.00 93.50 84 ASN A CA 1
ATOM 595 C C . ASN A 1 84 ? -9.891 -7.467 4.259 1.00 93.50 84 ASN A C 1
ATOM 597 O O . ASN A 1 84 ? -10.160 -6.675 3.359 1.00 93.50 84 ASN A O 1
ATOM 601 N N . LEU A 1 85 ? -9.726 -7.095 5.529 1.00 93.62 85 LEU A N 1
ATOM 602 C CA . LEU A 1 85 ? -9.779 -5.718 6.006 1.00 93.62 85 LEU A CA 1
ATOM 603 C C . LEU A 1 85 ? -8.433 -5.352 6.634 1.00 93.62 85 LEU A C 1
ATOM 605 O O . LEU A 1 85 ? -8.142 -5.710 7.773 1.00 93.62 85 LEU A O 1
ATOM 609 N N . VAL A 1 86 ? -7.614 -4.638 5.873 1.00 91.00 86 VAL A N 1
ATOM 610 C CA . VAL A 1 86 ? -6.328 -4.109 6.334 1.00 91.00 86 VAL A CA 1
ATOM 611 C C . VAL A 1 86 ? -6.515 -2.647 6.731 1.00 91.00 86 VAL A C 1
ATOM 613 O O . VAL A 1 86 ? -7.056 -1.867 5.946 1.00 91.00 86 VAL A O 1
ATOM 616 N N . HIS A 1 87 ? -6.108 -2.295 7.950 1.00 87.88 87 HIS A N 1
ATOM 617 C CA . HIS A 1 87 ? -6.242 -0.953 8.529 1.00 87.88 87 HIS A CA 1
ATOM 618 C C . HIS A 1 87 ? -4.871 -0.382 8.941 1.00 87.88 87 HIS A C 1
ATOM 620 O O . HIS A 1 87 ? -3.895 -1.117 8.952 1.00 87.88 87 HIS A O 1
ATOM 626 N N . ASP A 1 88 ? -4.830 0.904 9.312 1.00 91.25 88 ASP A N 1
ATOM 627 C CA . ASP A 1 88 ? -3.681 1.671 9.844 1.00 91.25 88 ASP A CA 1
ATOM 628 C C . ASP A 1 88 ? -2.690 2.240 8.830 1.00 91.25 88 ASP A C 1
ATOM 630 O O . ASP A 1 88 ? -1.673 2.828 9.204 1.00 91.25 88 ASP A O 1
ATOM 634 N N . VAL A 1 89 ? -2.999 2.137 7.540 1.00 92.94 89 VAL A N 1
ATOM 635 C CA . VAL A 1 89 ? -2.204 2.784 6.494 1.00 92.94 89 VAL A CA 1
ATOM 636 C C . VAL A 1 89 ? -2.123 4.289 6.770 1.00 92.94 89 VAL A C 1
ATOM 638 O O . VAL A 1 89 ? -3.133 4.990 6.708 1.00 92.94 89 VAL A O 1
ATOM 641 N N . GLY A 1 90 ? -0.920 4.781 7.075 1.00 92.44 90 GLY A N 1
ATOM 642 C CA . GLY A 1 90 ? -0.687 6.187 7.428 1.00 92.44 90 GLY A CA 1
ATOM 643 C C . GLY A 1 90 ? -0.341 6.457 8.893 1.00 92.44 90 GLY A C 1
ATOM 644 O O . GLY A 1 90 ? 0.049 7.583 9.214 1.00 92.44 90 GLY A O 1
ATOM 645 N N . TYR A 1 91 ? -0.474 5.468 9.778 1.00 95.38 91 TYR A N 1
ATOM 646 C CA . TYR A 1 91 ? -0.104 5.612 11.184 1.00 95.38 91 TYR A CA 1
ATOM 647 C C . TYR A 1 91 ? 1.403 5.485 11.411 1.00 95.38 91 TYR A C 1
ATOM 649 O O . TYR A 1 91 ? 2.106 4.725 10.744 1.00 95.38 91 TYR A O 1
ATOM 657 N N . LEU A 1 92 ? 1.868 6.264 12.382 1.00 95.19 92 LEU A N 1
ATOM 658 C CA . LEU A 1 92 ? 3.235 6.353 12.871 1.00 95.19 92 LEU A CA 1
ATOM 659 C C . LEU A 1 92 ? 3.225 6.251 14.402 1.00 95.19 92 LEU A C 1
ATOM 661 O O . LEU A 1 92 ? 2.173 6.323 15.045 1.00 95.19 92 LEU A O 1
ATOM 665 N N . GLU A 1 93 ? 4.409 6.093 14.989 1.00 94.31 93 GLU A N 1
ATOM 666 C CA . GLU A 1 93 ? 4.615 6.028 16.436 1.00 94.31 93 GLU A CA 1
ATOM 667 C C . GLU A 1 93 ? 3.687 5.006 17.114 1.00 94.31 93 GLU A C 1
ATOM 669 O O . GLU A 1 93 ? 2.994 5.309 18.085 1.00 94.31 93 GLU A O 1
ATOM 674 N N . SER A 1 94 ? 3.628 3.792 16.561 1.00 90.19 94 SER A N 1
ATOM 675 C CA . SER A 1 94 ? 2.791 2.710 17.090 1.00 90.19 94 SER A CA 1
ATOM 676 C C . SER A 1 94 ? 1.310 3.115 17.211 1.00 90.19 94 SER A C 1
ATOM 678 O O . SER A 1 94 ? 0.630 2.763 18.176 1.00 90.19 94 SER A O 1
ATOM 680 N N . GLY A 1 95 ? 0.807 3.885 16.241 1.00 90.94 95 GLY A N 1
ATOM 681 C CA . GLY A 1 95 ? -0.588 4.331 16.186 1.00 90.94 95 GLY A CA 1
ATOM 682 C C . GLY A 1 95 ? -0.895 5.607 16.974 1.00 90.94 95 GLY A C 1
ATOM 683 O O . GLY A 1 95 ? -2.053 6.019 17.020 1.00 90.94 95 GLY A O 1
ATOM 684 N N . LEU A 1 96 ? 0.103 6.250 17.591 1.00 93.06 96 LEU A N 1
ATOM 685 C CA . LEU A 1 96 ? -0.093 7.503 18.333 1.00 93.06 96 LEU A CA 1
ATOM 686 C C . LEU A 1 96 ? -0.146 8.734 17.426 1.00 93.06 96 LEU A C 1
ATOM 688 O O . LEU A 1 96 ? -0.728 9.754 17.802 1.00 93.06 96 LEU A O 1
ATOM 692 N N . THR A 1 97 ? 0.441 8.649 16.232 1.00 94.56 97 THR A N 1
ATOM 693 C CA . THR A 1 97 ? 0.458 9.745 15.263 1.00 94.56 97 THR A CA 1
ATOM 694 C C . THR A 1 97 ? 0.037 9.270 13.878 1.00 94.56 97 THR A C 1
ATOM 696 O O . THR A 1 97 ? 0.019 8.081 13.567 1.00 94.56 97 THR A O 1
ATOM 699 N N . SER A 1 98 ? -0.350 10.218 13.028 1.00 92.69 98 SER A N 1
ATOM 700 C CA . SER A 1 98 ? -0.684 9.955 11.630 1.00 92.69 98 SER A CA 1
ATOM 701 C C . SER A 1 98 ? -0.002 10.975 10.731 1.00 92.69 98 SER A C 1
ATOM 703 O O . SER A 1 98 ? 0.235 12.116 11.131 1.00 92.69 98 SER A O 1
ATOM 705 N N . CYS A 1 99 ? 0.331 10.549 9.518 1.00 93.69 99 CYS A N 1
ATOM 706 C CA . CYS A 1 99 ? 1.026 11.358 8.527 1.00 93.69 99 CYS A CA 1
ATOM 707 C C . CYS A 1 99 ? 0.332 11.187 7.173 1.00 93.69 99 CYS A C 1
ATOM 709 O O . CYS A 1 99 ? 0.154 10.070 6.689 1.00 93.69 99 CYS A O 1
ATOM 711 N N . MET A 1 100 ? -0.078 12.295 6.553 1.00 96.94 100 MET A N 1
ATOM 712 C CA . MET A 1 100 ? -0.795 12.250 5.272 1.00 96.94 100 MET A CA 1
ATOM 713 C C . MET A 1 100 ? 0.111 11.754 4.139 1.00 96.94 100 MET A C 1
ATOM 715 O O . MET A 1 100 ? -0.336 11.038 3.245 1.00 96.94 100 MET A O 1
ATOM 719 N N . GLU A 1 101 ? 1.402 12.074 4.199 1.00 97.75 101 GLU A N 1
ATOM 720 C CA . GLU A 1 101 ? 2.415 11.569 3.278 1.00 97.75 101 GLU A CA 1
ATOM 721 C C . GLU A 1 101 ? 2.554 10.050 3.404 1.00 97.75 101 GLU A C 1
ATOM 723 O O . GLU A 1 101 ? 2.659 9.363 2.391 1.00 97.75 101 GLU A O 1
ATOM 728 N N . MET A 1 102 ? 2.470 9.512 4.625 1.00 96.50 102 MET A N 1
ATOM 729 C CA . MET A 1 102 ? 2.479 8.069 4.878 1.00 96.50 102 MET A CA 1
ATOM 730 C C . MET A 1 102 ? 1.232 7.380 4.308 1.00 96.50 102 MET A C 1
ATOM 732 O O . MET A 1 102 ? 1.337 6.263 3.810 1.00 96.50 102 MET A O 1
ATOM 736 N N . VAL A 1 103 ? 0.068 8.044 4.301 1.00 96.75 103 VAL A N 1
ATOM 737 C CA . VAL A 1 103 ? -1.138 7.524 3.625 1.00 96.75 103 VAL A CA 1
ATOM 738 C C . VAL A 1 103 ? -0.898 7.390 2.119 1.00 96.75 103 VAL A C 1
ATOM 740 O O . VAL A 1 103 ? -1.160 6.332 1.547 1.00 96.75 103 VAL A O 1
ATOM 743 N N . LEU A 1 104 ? -0.364 8.431 1.467 1.00 97.62 104 LEU A N 1
ATOM 744 C CA . LEU A 1 104 ? -0.055 8.379 0.031 1.00 97.62 104 LEU A CA 1
ATOM 745 C C . LEU A 1 104 ? 1.055 7.374 -0.292 1.00 97.62 104 LEU A C 1
ATOM 747 O O . LEU A 1 104 ? 0.994 6.688 -1.315 1.00 97.62 104 LEU A O 1
ATOM 751 N N . PHE A 1 105 ? 2.055 7.259 0.579 1.00 97.62 105 PHE A N 1
ATOM 752 C CA . PHE A 1 105 ? 3.109 6.266 0.431 1.00 97.62 105 PHE A CA 1
ATOM 753 C C . PHE A 1 105 ? 2.566 4.841 0.582 1.00 97.62 105 PHE A C 1
ATOM 755 O O . PHE A 1 105 ? 2.893 3.960 -0.211 1.00 97.62 105 PHE A O 1
ATOM 762 N N . GLY A 1 106 ? 1.669 4.627 1.542 1.00 96.69 106 GLY A N 1
ATOM 763 C CA . GLY A 1 106 ? 0.938 3.378 1.700 1.00 96.69 106 GLY A CA 1
ATOM 764 C C . GLY A 1 106 ? 0.113 3.021 0.463 1.00 96.69 106 GLY A C 1
ATOM 765 O O . GLY A 1 106 ? 0.196 1.890 -0.006 1.00 96.69 106 GLY A O 1
ATOM 766 N N . ASP A 1 107 ? -0.611 3.977 -0.128 1.00 96.81 107 ASP A N 1
ATOM 767 C CA . ASP A 1 107 ? -1.344 3.778 -1.391 1.00 96.81 107 ASP A CA 1
ATOM 768 C C . ASP A 1 107 ? -0.409 3.352 -2.543 1.00 96.81 107 ASP A C 1
ATOM 770 O O . ASP A 1 107 ? -0.725 2.445 -3.315 1.00 96.81 107 ASP A O 1
ATOM 774 N N . GLU A 1 108 ? 0.790 3.936 -2.627 1.00 97.38 108 GLU A N 1
ATOM 775 C CA . GLU A 1 108 ? 1.822 3.533 -3.591 1.00 97.38 108 GLU A CA 1
ATOM 776 C C . GLU A 1 108 ? 2.286 2.079 -3.386 1.00 97.38 108 GLU A C 1
ATOM 778 O O . GLU A 1 108 ? 2.355 1.304 -4.347 1.00 97.38 108 GLU A O 1
ATOM 783 N N . ILE A 1 109 ? 2.558 1.680 -2.139 1.00 97.12 109 ILE A N 1
ATOM 784 C CA . ILE A 1 109 ? 2.949 0.305 -1.792 1.00 97.12 109 ILE A CA 1
ATOM 785 C C . ILE A 1 109 ? 1.801 -0.672 -2.073 1.00 97.12 109 ILE A C 1
ATOM 787 O O . ILE A 1 109 ? 2.028 -1.759 -2.610 1.00 97.12 109 ILE A O 1
ATOM 791 N N . ILE A 1 110 ? 0.561 -0.301 -1.752 1.00 96.62 110 ILE A N 1
ATOM 792 C CA . ILE A 1 110 ? -0.627 -1.115 -2.028 1.00 96.62 110 ILE A CA 1
ATOM 793 C C . ILE A 1 110 ? -0.783 -1.310 -3.535 1.00 96.62 110 ILE A C 1
ATOM 795 O O . ILE A 1 110 ? -1.009 -2.435 -3.979 1.00 96.62 110 ILE A O 1
ATOM 799 N N . ALA A 1 111 ? -0.618 -0.261 -4.345 1.00 96.75 111 ALA A N 1
ATOM 800 C CA . ALA A 1 111 ? -0.659 -0.371 -5.801 1.00 96.75 111 ALA A CA 1
ATOM 801 C C . ALA A 1 111 ? 0.422 -1.329 -6.335 1.00 96.75 111 ALA A C 1
ATOM 803 O O . ALA A 1 111 ? 0.133 -2.170 -7.195 1.00 96.75 111 ALA A O 1
ATOM 804 N N . MET A 1 112 ? 1.636 -1.262 -5.779 1.00 96.50 112 MET A N 1
ATOM 805 C CA . MET A 1 112 ? 2.728 -2.188 -6.086 1.00 96.50 112 MET A CA 1
ATOM 806 C C . MET A 1 112 ? 2.368 -3.636 -5.716 1.00 96.50 112 MET A C 1
ATOM 808 O O . MET A 1 112 ? 2.503 -4.541 -6.543 1.00 96.50 112 MET A O 1
ATOM 812 N N . CYS A 1 113 ? 1.833 -3.869 -4.515 1.00 96.12 113 CYS A N 1
ATOM 813 C CA . CYS A 1 113 ? 1.423 -5.201 -4.065 1.00 96.12 113 CYS A CA 1
ATOM 814 C C . CYS A 1 113 ? 0.242 -5.744 -4.880 1.00 96.12 113 CYS A C 1
ATOM 816 O O . CYS A 1 113 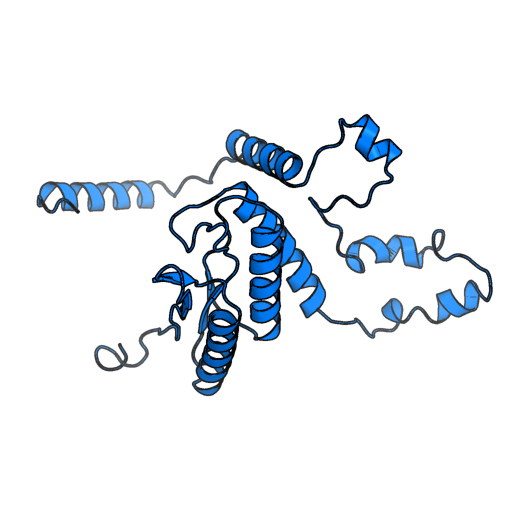? 0.225 -6.921 -5.227 1.00 96.12 113 CYS A O 1
ATOM 818 N N . ARG A 1 114 ? -0.704 -4.890 -5.289 1.00 95.12 114 ARG A N 1
ATOM 819 C CA . ARG A 1 114 ? -1.789 -5.257 -6.212 1.00 95.12 114 ARG A CA 1
ATOM 820 C C . ARG A 1 114 ? -1.265 -5.656 -7.586 1.00 95.12 114 ARG A C 1
ATOM 822 O O . ARG A 1 114 ? -1.849 -6.532 -8.211 1.00 95.12 114 ARG A O 1
ATOM 829 N N . ARG A 1 115 ? -0.196 -5.028 -8.097 1.00 95.06 115 ARG A N 1
ATOM 830 C CA . ARG A 1 115 ? 0.459 -5.493 -9.336 1.00 95.06 115 ARG A CA 1
ATOM 831 C C . ARG A 1 115 ? 1.086 -6.864 -9.140 1.00 95.06 115 ARG A C 1
ATOM 833 O O . ARG A 1 115 ? 0.965 -7.696 -10.038 1.00 95.06 115 ARG A O 1
ATOM 840 N N . LEU A 1 116 ? 1.765 -7.070 -8.016 1.00 95.38 116 LEU A N 1
ATOM 841 C CA . LEU A 1 116 ? 2.431 -8.328 -7.699 1.00 95.38 116 LEU A CA 1
ATOM 842 C C . LEU A 1 116 ? 1.428 -9.484 -7.613 1.00 95.38 116 LEU A C 1
ATOM 844 O O . LEU A 1 116 ? 1.640 -10.522 -8.233 1.00 95.38 116 LEU A O 1
ATOM 848 N N . THR A 1 117 ? 0.317 -9.296 -6.900 1.00 95.06 117 THR A N 1
ATOM 849 C CA . THR A 1 117 ? -0.686 -10.351 -6.686 1.00 95.06 117 THR A CA 1
ATOM 850 C C . THR A 1 117 ? -1.496 -10.703 -7.933 1.00 95.06 117 THR A C 1
ATOM 852 O O . THR A 1 117 ? -2.131 -11.753 -7.946 1.00 95.06 117 THR A O 1
ATOM 855 N N . ARG A 1 118 ? -1.431 -9.906 -9.014 1.00 93.69 118 ARG A N 1
ATOM 856 C CA . ARG A 1 118 ? -1.932 -10.334 -10.338 1.00 93.69 118 ARG A CA 1
ATOM 857 C C . ARG A 1 118 ? -1.134 -11.501 -10.928 1.00 93.69 118 ARG A C 1
ATOM 859 O O . ARG A 1 118 ? -1.643 -12.185 -11.806 1.00 93.69 118 ARG A O 1
ATOM 866 N N . GLY A 1 119 ? 0.089 -11.734 -10.451 1.00 93.00 119 GLY A N 1
ATOM 867 C CA . GLY A 1 119 ? 0.960 -12.789 -10.950 1.00 93.00 119 GLY A CA 1
ATOM 868 C C . GLY A 1 119 ? 1.550 -12.489 -12.330 1.00 93.00 119 GLY A C 1
ATOM 869 O O . GLY A 1 119 ? 1.723 -11.327 -12.726 1.00 93.00 119 GLY A O 1
ATOM 870 N N . VAL A 1 120 ? 1.907 -13.569 -13.025 1.00 93.06 120 VAL A N 1
ATOM 871 C CA . VAL A 1 120 ? 2.473 -13.562 -14.377 1.00 93.06 120 VAL A CA 1
ATOM 872 C C . VAL A 1 120 ? 1.391 -14.016 -15.350 1.00 93.06 120 VAL A C 1
ATOM 874 O O . VAL A 1 120 ? 0.820 -15.091 -15.176 1.00 93.06 120 VAL A O 1
ATOM 877 N N . GLU A 1 121 ? 1.110 -13.190 -16.353 1.00 93.12 121 GLU A N 1
ATOM 878 C CA . GLU A 1 121 ? 0.206 -13.533 -17.451 1.00 93.12 121 GLU A CA 1
ATOM 879 C C . GLU A 1 121 ? 0.899 -14.531 -18.387 1.00 93.12 121 GLU A C 1
ATOM 881 O O . GLU A 1 121 ? 2.090 -14.403 -18.668 1.00 93.12 121 GLU A O 1
ATOM 886 N N . LEU A 1 122 ? 0.167 -15.557 -18.821 1.00 94.44 122 LEU A N 1
ATOM 887 C CA . LEU A 1 122 ? 0.702 -16.687 -19.595 1.00 94.44 122 LEU A CA 1
ATOM 888 C C . LEU A 1 122 ? -0.088 -16.927 -20.890 1.00 94.44 122 LEU A C 1
ATOM 890 O O . LEU A 1 122 ? -0.123 -18.049 -21.394 1.00 94.44 122 LEU A O 1
ATOM 894 N N . ASP A 1 123 ? -0.766 -15.900 -21.400 1.00 94.88 123 ASP A N 1
ATOM 895 C CA . ASP A 1 123 ? -1.412 -15.974 -22.709 1.00 94.88 123 ASP A CA 1
ATOM 896 C C . ASP A 1 123 ? -0.408 -15.773 -23.857 1.00 94.88 123 ASP A C 1
ATOM 898 O O . ASP A 1 123 ? 0.758 -15.436 -23.654 1.00 94.88 123 ASP A O 1
ATOM 902 N N . GLU A 1 124 ? -0.865 -16.023 -25.083 1.00 96.19 124 GLU A N 1
ATOM 903 C CA . GLU A 1 124 ? -0.044 -15.947 -26.295 1.00 96.19 124 GLU A CA 1
ATOM 904 C C . GLU A 1 124 ? 0.598 -14.565 -26.488 1.00 96.19 124 GLU A C 1
ATOM 906 O O . GLU A 1 124 ? 1.782 -14.470 -26.819 1.00 96.19 124 GLU A O 1
ATOM 911 N N . ASN A 1 125 ? -0.149 -13.495 -26.200 1.00 95.44 125 ASN A N 1
ATOM 912 C CA . ASN A 1 125 ? 0.351 -12.130 -26.295 1.00 95.44 125 ASN A CA 1
ATOM 913 C C . ASN A 1 125 ? 1.424 -11.853 -25.230 1.00 95.44 125 ASN A C 1
ATOM 915 O O . ASN A 1 125 ? 2.445 -11.248 -25.544 1.00 95.44 125 ASN A O 1
ATOM 919 N N . ALA A 1 126 ? 1.241 -12.328 -23.997 1.00 94.62 126 ALA A N 1
ATOM 920 C CA . ALA A 1 126 ? 2.216 -12.184 -22.918 1.00 94.62 126 ALA A CA 1
ATOM 921 C C . ALA A 1 126 ? 3.505 -12.990 -23.166 1.00 94.62 126 ALA A C 1
ATOM 923 O O . ALA A 1 126 ? 4.589 -12.543 -22.789 1.00 94.62 126 ALA A O 1
ATOM 924 N N . LEU A 1 127 ? 3.410 -14.156 -23.815 1.00 96.06 127 LEU A N 1
ATOM 925 C CA . LEU A 1 127 ? 4.575 -14.967 -24.185 1.00 96.06 127 LEU A CA 1
ATOM 926 C C . LEU A 1 127 ? 5.410 -14.326 -25.303 1.00 96.06 127 LEU A C 1
ATOM 928 O O . LEU A 1 127 ? 6.625 -14.521 -25.329 1.00 96.06 127 LEU A O 1
ATOM 932 N N . ALA A 1 128 ? 4.768 -13.575 -26.207 1.00 96.06 128 ALA A N 1
ATOM 933 C CA . ALA A 1 128 ? 5.407 -12.769 -27.252 1.00 96.06 128 ALA A CA 1
ATOM 934 C C . ALA A 1 128 ? 6.421 -13.537 -28.132 1.00 96.06 128 ALA A C 1
ATOM 936 O O . ALA A 1 128 ? 7.405 -12.960 -28.602 1.00 96.06 128 ALA A O 1
ATOM 937 N N . LEU A 1 129 ? 6.197 -14.839 -28.362 1.00 97.50 129 LEU A N 1
ATOM 938 C CA . LEU A 1 129 ? 7.155 -15.710 -29.060 1.00 97.50 129 LEU A CA 1
ATOM 939 C C . LEU A 1 129 ? 7.441 -15.243 -30.493 1.00 97.50 129 LEU A C 1
ATOM 941 O O . LEU A 1 129 ? 8.597 -15.257 -30.909 1.00 97.50 129 LEU A O 1
ATOM 945 N N . ASP A 1 130 ? 6.423 -14.759 -31.206 1.00 96.69 130 ASP A N 1
ATOM 946 C CA . ASP A 1 130 ? 6.573 -14.240 -32.570 1.00 96.69 130 ASP A CA 1
ATOM 947 C C . ASP A 1 130 ? 7.464 -12.993 -32.615 1.00 96.69 130 ASP A C 1
ATOM 949 O O . ASP A 1 130 ? 8.292 -12.840 -33.511 1.00 96.69 130 ASP A O 1
ATOM 953 N N . VAL A 1 131 ? 7.334 -12.107 -31.621 1.00 97.25 131 VAL A N 1
ATOM 954 C CA . VAL A 1 131 ? 8.148 -10.886 -31.517 1.00 97.25 131 VAL A CA 1
ATOM 955 C C . VAL A 1 131 ? 9.595 -11.248 -31.194 1.00 97.25 131 VAL A C 1
ATOM 957 O O . VAL A 1 131 ? 10.516 -10.669 -31.765 1.00 97.25 131 VAL A O 1
ATOM 960 N N . ILE A 1 132 ? 9.806 -12.223 -30.304 1.00 97.75 132 ILE A N 1
ATOM 961 C CA . ILE A 1 132 ? 11.142 -12.721 -29.952 1.00 97.75 132 ILE A CA 1
ATOM 962 C C . ILE A 1 132 ? 11.844 -13.308 -31.184 1.00 97.75 132 ILE A C 1
ATOM 964 O O . ILE A 1 132 ? 13.009 -12.982 -31.420 1.00 97.75 132 ILE A O 1
ATOM 968 N N . ASP A 1 133 ? 11.148 -14.133 -31.972 1.00 97.75 133 ASP A N 1
ATOM 969 C CA . ASP A 1 133 ? 11.697 -14.719 -33.201 1.00 97.75 133 ASP A CA 1
ATOM 970 C C . ASP A 1 133 ? 11.988 -13.644 -34.262 1.00 97.75 133 ASP A C 1
ATOM 972 O O . ASP A 1 133 ? 13.072 -13.625 -34.846 1.00 97.75 133 ASP A O 1
ATOM 976 N N . ALA A 1 134 ? 11.070 -12.688 -34.445 1.00 97.00 134 ALA A N 1
ATOM 977 C CA . ALA A 1 134 ? 11.213 -11.607 -35.418 1.00 97.00 134 ALA A CA 1
ATOM 978 C C . ALA A 1 134 ? 12.369 -10.640 -35.101 1.00 97.00 134 ALA A C 1
ATOM 980 O O . ALA A 1 134 ? 13.074 -10.208 -36.015 1.00 97.00 134 ALA A O 1
ATOM 981 N N . VAL A 1 135 ? 12.569 -10.285 -33.826 1.00 97.75 135 VAL A N 1
ATOM 982 C CA . VAL A 1 135 ? 13.663 -9.395 -33.390 1.00 97.75 135 VAL A CA 1
ATOM 983 C C . VAL A 1 135 ? 15.014 -10.111 -33.461 1.00 97.75 135 VAL A C 1
ATOM 985 O O . VAL A 1 135 ? 16.005 -9.532 -33.913 1.00 97.75 135 VAL A O 1
ATOM 988 N N . GLY A 1 136 ? 15.057 -11.375 -33.034 1.00 97.00 136 GLY A N 1
ATOM 989 C CA . GLY A 1 136 ? 16.242 -12.220 -33.101 1.00 97.00 136 GLY A CA 1
ATOM 990 C C . GLY A 1 136 ? 17.421 -11.783 -32.207 1.00 97.00 136 GLY A C 1
ATOM 991 O O . GLY A 1 136 ? 17.361 -10.801 -31.458 1.00 97.00 136 GLY A O 1
ATOM 992 N N . PRO A 1 137 ? 18.537 -12.536 -32.238 1.00 97.06 137 PRO A N 1
ATOM 993 C CA . PRO A 1 137 ? 19.693 -12.277 -31.384 1.00 97.06 137 PRO A CA 1
ATOM 994 C C . PRO A 1 137 ? 20.352 -10.918 -31.659 1.00 97.06 137 PRO A C 1
ATOM 996 O O . PRO A 1 137 ? 20.740 -10.618 -32.785 1.00 97.06 137 PRO A O 1
ATOM 999 N N . GLY A 1 138 ? 20.549 -10.126 -30.603 1.00 95.94 138 GLY A N 1
ATOM 1000 C CA . GLY A 1 138 ? 21.182 -8.804 -30.688 1.00 95.94 138 GLY A CA 1
ATOM 1001 C C . GLY A 1 138 ? 20.246 -7.667 -31.117 1.00 95.94 138 GLY A C 1
ATOM 1002 O O . GLY A 1 138 ? 20.705 -6.529 -31.194 1.00 95.94 138 GLY A O 1
ATOM 1003 N N . GLY A 1 139 ? 18.965 -7.955 -31.372 1.00 95.19 139 GLY A N 1
ATOM 1004 C CA . GLY A 1 139 ? 17.940 -6.952 -31.654 1.00 95.19 139 GLY A CA 1
ATOM 1005 C C . GLY A 1 139 ? 17.395 -6.253 -30.399 1.00 95.19 139 GLY A C 1
ATOM 1006 O O . GLY A 1 139 ? 17.689 -6.636 -29.264 1.00 95.19 139 GLY A O 1
ATOM 1007 N N . GLY A 1 140 ? 16.602 -5.201 -30.615 1.00 96.44 140 GLY A N 1
ATOM 1008 C CA . GLY A 1 140 ? 15.919 -4.436 -29.569 1.00 96.44 140 GLY A CA 1
ATOM 1009 C C . GLY A 1 140 ? 14.400 -4.569 -29.670 1.00 96.44 140 GLY A C 1
ATOM 1010 O O . GLY A 1 140 ? 13.867 -4.784 -30.750 1.00 96.44 140 GLY A O 1
ATOM 1011 N N . PHE A 1 141 ? 13.710 -4.429 -28.536 1.00 97.25 141 PHE A N 1
ATOM 1012 C CA . PHE A 1 141 ? 12.245 -4.549 -28.458 1.00 97.25 141 PHE A CA 1
ATOM 1013 C C . PHE A 1 141 ? 11.531 -3.199 -28.312 1.00 97.25 141 PHE A C 1
ATOM 1015 O O . PHE A 1 141 ? 10.303 -3.145 -28.368 1.00 97.25 141 PHE A O 1
ATOM 1022 N N . LEU A 1 142 ? 12.278 -2.112 -28.084 1.00 96.25 142 LEU A N 1
ATOM 1023 C CA . LEU A 1 142 ? 11.724 -0.806 -27.704 1.00 96.25 142 LEU A CA 1
ATOM 1024 C C . LEU A 1 142 ? 10.844 -0.176 -28.789 1.00 96.25 142 LEU A C 1
ATOM 1026 O O . LEU A 1 142 ? 9.914 0.552 -28.460 1.00 96.25 142 LEU A O 1
ATOM 1030 N N . ASP A 1 143 ? 11.147 -0.440 -30.054 1.00 95.44 143 ASP A N 1
ATOM 1031 C CA . ASP A 1 143 ? 10.476 0.100 -31.237 1.00 95.44 143 ASP A CA 1
ATOM 1032 C C . ASP A 1 143 ? 9.457 -0.870 -31.854 1.00 95.44 143 ASP A C 1
ATOM 1034 O O . ASP A 1 143 ? 8.930 -0.606 -32.931 1.00 95.44 143 ASP A O 1
ATOM 1038 N N . THR A 1 144 ? 9.152 -1.978 -31.175 1.00 97.12 144 THR A N 1
ATOM 1039 C CA . THR A 1 144 ? 8.149 -2.943 -31.643 1.00 97.12 144 THR A CA 1
ATOM 1040 C C . THR A 1 144 ? 6.729 -2.492 -31.298 1.00 97.12 144 THR A C 1
ATOM 1042 O O . THR A 1 144 ? 6.483 -1.949 -30.215 1.00 97.12 144 THR A O 1
ATOM 1045 N N . ASP A 1 145 ? 5.775 -2.792 -32.185 1.00 96.94 145 ASP A N 1
ATOM 1046 C CA . ASP A 1 145 ? 4.345 -2.543 -31.942 1.00 96.94 145 ASP A CA 1
ATOM 1047 C C . ASP A 1 145 ? 3.866 -3.254 -30.668 1.00 96.94 145 ASP A C 1
ATOM 1049 O O . ASP A 1 145 ? 3.146 -2.678 -29.857 1.00 96.94 145 ASP A O 1
ATOM 1053 N N . HIS A 1 146 ? 4.364 -4.471 -30.418 1.00 97.19 146 HIS A N 1
ATOM 1054 C CA . HIS A 1 146 ? 4.045 -5.224 -29.203 1.00 97.19 146 HIS A CA 1
ATOM 1055 C C . HIS A 1 146 ? 4.431 -4.467 -27.928 1.00 97.19 146 HIS A C 1
ATOM 1057 O O . HIS A 1 146 ? 3.617 -4.364 -27.010 1.00 97.19 146 HIS A O 1
ATOM 1063 N N . THR A 1 147 ? 5.625 -3.869 -27.869 1.00 97.00 147 THR A N 1
ATOM 1064 C CA . THR A 1 147 ? 6.008 -3.032 -26.723 1.00 97.00 147 THR A CA 1
ATOM 1065 C C . THR A 1 147 ? 5.081 -1.828 -26.593 1.00 97.00 147 THR A C 1
ATOM 1067 O O . THR A 1 147 ? 4.616 -1.549 -25.486 1.00 97.00 147 THR A O 1
ATOM 1070 N N . LEU A 1 148 ? 4.786 -1.126 -27.695 1.00 95.62 148 LEU A N 1
ATOM 1071 C CA . LEU A 1 148 ? 3.916 0.056 -27.695 1.00 95.62 148 LEU A CA 1
ATOM 1072 C C . LEU A 1 148 ? 2.512 -0.254 -27.151 1.00 95.62 148 LEU A C 1
ATOM 1074 O O . LEU A 1 148 ? 1.977 0.529 -26.355 1.00 95.62 148 LEU A O 1
ATOM 1078 N N . ASP A 1 149 ? 1.958 -1.398 -27.544 1.00 96.19 149 ASP A N 1
ATOM 1079 C CA . ASP A 1 149 ? 0.617 -1.839 -27.169 1.00 96.19 149 ASP A CA 1
ATOM 1080 C C . ASP A 1 149 ? 0.547 -2.323 -25.713 1.00 96.19 149 ASP A C 1
ATOM 1082 O O . ASP A 1 149 ? -0.458 -2.104 -25.031 1.00 96.19 149 ASP A O 1
ATOM 1086 N N . ASN A 1 150 ? 1.623 -2.929 -25.196 1.00 95.38 150 ASN A N 1
ATOM 1087 C CA . ASN A 1 150 ? 1.584 -3.647 -23.919 1.00 95.38 150 ASN A CA 1
ATOM 1088 C C . ASN A 1 150 ? 2.258 -2.930 -22.738 1.00 95.38 150 ASN A C 1
ATOM 1090 O O . ASN A 1 150 ? 1.918 -3.208 -21.588 1.00 95.38 150 ASN A O 1
ATOM 1094 N N . PHE A 1 151 ? 3.200 -1.999 -22.941 1.00 93.19 151 PHE A N 1
ATOM 1095 C CA . PHE A 1 151 ? 4.032 -1.512 -21.823 1.00 93.19 151 PHE A CA 1
ATOM 1096 C C . PHE A 1 151 ? 3.228 -0.859 -20.681 1.00 93.19 151 PHE A C 1
ATOM 1098 O O . PHE A 1 151 ? 3.609 -0.962 -19.513 1.00 93.19 151 PHE A O 1
ATOM 1105 N N . ARG A 1 152 ? 2.105 -0.197 -20.997 1.00 91.69 152 ARG A N 1
ATOM 1106 C CA . ARG A 1 152 ? 1.260 0.500 -20.007 1.00 91.69 152 ARG A CA 1
ATOM 1107 C C . ARG A 1 152 ? 0.445 -0.450 -19.133 1.00 91.69 152 ARG A C 1
ATOM 1109 O O . ARG A 1 152 ? 0.089 -0.078 -18.018 1.00 91.69 152 ARG A O 1
ATOM 1116 N N . THR A 1 153 ? 0.123 -1.637 -19.637 1.00 90.06 153 THR A N 1
ATOM 1117 C CA . THR A 1 153 ? -0.666 -2.650 -18.921 1.00 90.06 153 THR A CA 1
ATOM 1118 C C . THR A 1 153 ? 0.240 -3.671 -18.237 1.00 90.06 153 THR A C 1
ATOM 1120 O O . THR A 1 153 ? -0.019 -4.062 -17.094 1.00 90.06 153 THR A O 1
ATOM 1123 N N . ALA A 1 154 ? 1.349 -4.036 -18.887 1.00 89.88 154 ALA A N 1
ATOM 1124 C CA . ALA A 1 154 ? 2.322 -4.991 -18.377 1.00 89.88 154 ALA A CA 1
ATOM 1125 C C . ALA A 1 154 ? 3.104 -4.446 -17.169 1.00 89.88 154 ALA A C 1
ATOM 1127 O O . ALA A 1 154 ? 3.320 -5.166 -16.183 1.00 89.88 154 ALA A O 1
ATOM 1128 N N . HIS A 1 155 ? 3.506 -3.172 -17.200 1.00 90.31 155 HIS A N 1
ATOM 1129 C CA . HIS A 1 155 ? 4.290 -2.562 -16.128 1.00 90.31 155 HIS A CA 1
ATOM 1130 C C . HIS A 1 155 ? 3.423 -1.835 -15.103 1.00 90.31 155 HIS A C 1
ATOM 1132 O O . HIS A 1 155 ? 2.451 -1.160 -15.426 1.00 90.31 155 HIS A O 1
ATOM 1138 N N . TRP A 1 156 ? 3.830 -1.919 -13.836 1.00 94.25 156 TRP A N 1
ATOM 1139 C CA . TRP A 1 156 ? 3.406 -0.938 -12.845 1.00 94.25 156 TRP A CA 1
ATOM 1140 C C . TRP A 1 156 ? 4.334 0.272 -12.911 1.00 94.25 156 TRP A C 1
ATOM 1142 O O . TRP A 1 156 ? 5.558 0.147 -12.768 1.00 94.25 156 TRP A O 1
ATOM 1152 N N . LEU A 1 157 ? 3.729 1.430 -13.156 1.00 94.00 157 LEU A N 1
ATOM 1153 C CA . LEU A 1 157 ? 4.407 2.713 -13.222 1.00 94.00 157 LEU A CA 1
ATOM 1154 C C . LEU A 1 157 ? 4.193 3.438 -11.886 1.00 94.00 157 LEU A C 1
ATOM 1156 O O . LEU A 1 157 ? 3.045 3.761 -11.569 1.00 94.00 157 LEU A O 1
ATOM 1160 N N . PRO A 1 158 ? 5.255 3.656 -11.091 1.00 95.25 158 PRO A N 1
ATOM 1161 C CA . PRO A 1 158 ? 5.135 4.380 -9.835 1.00 95.25 158 PRO A CA 1
ATOM 1162 C C . PRO A 1 158 ? 4.738 5.839 -10.075 1.00 95.25 158 PRO A C 1
ATOM 1164 O O . PRO A 1 158 ? 5.138 6.445 -11.070 1.00 95.25 158 PRO A O 1
ATOM 1167 N N . ARG A 1 159 ? 3.994 6.413 -9.131 1.00 95.75 159 ARG A N 1
ATOM 1168 C CA . ARG A 1 159 ? 3.688 7.848 -9.069 1.00 95.75 159 ARG A CA 1
ATOM 1169 C C . ARG A 1 159 ? 4.736 8.614 -8.268 1.00 95.75 159 ARG A C 1
ATOM 1171 O O . ARG A 1 159 ? 5.054 9.742 -8.629 1.00 95.75 159 ARG A O 1
ATOM 1178 N N . PHE A 1 160 ? 5.280 8.015 -7.205 1.00 96.50 160 PHE A N 1
ATOM 1179 C CA . PHE A 1 160 ? 6.184 8.711 -6.272 1.00 96.50 160 PHE A CA 1
ATOM 1180 C C . PHE A 1 160 ? 7.589 8.107 -6.198 1.00 96.50 160 PHE A C 1
ATOM 1182 O O . PHE A 1 160 ? 8.530 8.794 -5.789 1.00 96.50 160 PHE A O 1
ATOM 1189 N N . MET A 1 161 ? 7.762 6.842 -6.598 1.00 95.81 161 MET A N 1
ATOM 1190 C CA . MET A 1 161 ? 9.090 6.227 -6.686 1.00 95.81 161 MET A CA 1
ATOM 1191 C C . MET A 1 161 ? 9.816 6.715 -7.945 1.00 95.81 161 MET A C 1
ATOM 1193 O O . MET A 1 161 ? 9.516 6.284 -9.058 1.00 95.81 161 MET A O 1
ATOM 1197 N N . ASP A 1 162 ? 10.777 7.620 -7.756 1.00 95.38 162 ASP A N 1
ATOM 1198 C CA . ASP A 1 162 ? 11.528 8.237 -8.847 1.00 95.38 162 ASP A CA 1
ATOM 1199 C C . ASP A 1 162 ? 12.514 7.239 -9.479 1.00 95.38 162 ASP A C 1
ATOM 1201 O O . ASP A 1 162 ? 13.365 6.663 -8.801 1.00 95.38 162 ASP A O 1
ATOM 1205 N N . ARG A 1 163 ? 12.374 7.020 -10.790 1.00 95.19 163 ARG A N 1
ATOM 1206 C CA . ARG A 1 163 ? 13.247 6.161 -11.613 1.00 95.19 163 ARG A CA 1
ATOM 1207 C C . ARG A 1 163 ? 14.008 6.956 -12.679 1.00 95.19 163 ARG A C 1
ATOM 1209 O O . ARG A 1 163 ? 14.577 6.362 -13.593 1.00 95.19 163 ARG A O 1
ATOM 1216 N N . ARG A 1 164 ? 13.961 8.290 -12.621 1.00 95.31 164 ARG A N 1
ATOM 1217 C CA . ARG A 1 164 ? 14.616 9.169 -13.593 1.00 95.31 164 ARG A CA 1
ATOM 1218 C C . ARG A 1 164 ? 16.130 9.143 -13.403 1.00 95.31 164 ARG A C 1
ATOM 1220 O O . ARG A 1 164 ? 16.645 8.796 -12.343 1.00 95.31 164 ARG A O 1
ATOM 1227 N N . HIS A 1 165 ? 16.844 9.545 -14.449 1.00 97.19 165 HIS A N 1
ATOM 1228 C CA . HIS A 1 165 ? 18.283 9.769 -14.368 1.00 97.19 165 HIS A CA 1
ATOM 1229 C C . HIS A 1 165 ? 18.616 10.910 -13.399 1.00 97.19 165 HIS A C 1
ATOM 1231 O O . HIS A 1 165 ? 17.816 11.830 -13.196 1.00 97.19 165 HIS A O 1
ATOM 1237 N N . PHE A 1 166 ? 19.821 10.852 -12.831 1.00 97.62 166 PHE A N 1
ATOM 1238 C CA . PHE A 1 166 ? 20.290 11.797 -11.821 1.00 97.62 166 PHE A CA 1
ATOM 1239 C C . PHE A 1 166 ? 20.235 13.246 -12.311 1.00 97.62 166 PHE A C 1
ATOM 1241 O O . PHE A 1 166 ? 19.837 14.128 -11.560 1.00 97.62 166 PHE A O 1
ATOM 1248 N N . GLU A 1 167 ? 20.583 13.496 -13.571 1.00 98.19 167 GLU A N 1
ATOM 1249 C CA . GLU A 1 167 ? 20.619 14.833 -14.162 1.00 98.19 167 GLU A CA 1
ATOM 1250 C C . GLU A 1 167 ? 19.234 15.489 -14.157 1.00 98.19 167 GLU A C 1
ATOM 1252 O O . GLU A 1 167 ? 19.109 16.659 -13.799 1.00 98.19 167 GLU A O 1
ATOM 1257 N N . ALA A 1 168 ? 18.189 14.729 -14.498 1.00 97.44 168 ALA A N 1
ATOM 1258 C CA . ALA A 1 168 ? 16.812 15.217 -14.492 1.00 97.44 168 ALA A CA 1
ATOM 1259 C C . ALA A 1 168 ? 16.307 15.458 -13.062 1.00 97.44 168 ALA A C 1
ATOM 1261 O O . ALA A 1 168 ? 15.717 16.496 -12.779 1.00 97.44 168 ALA A O 1
ATOM 1262 N N . TRP A 1 169 ? 16.580 14.526 -12.144 1.00 97.56 169 TRP A N 1
ATOM 1263 C CA . TRP A 1 169 ? 16.229 14.677 -10.730 1.00 97.56 169 TRP A CA 1
ATOM 1264 C C . TRP A 1 169 ? 16.939 15.876 -10.079 1.00 97.56 169 TRP A C 1
ATOM 1266 O O . TRP A 1 169 ? 16.324 16.646 -9.340 1.00 97.56 169 TRP A O 1
ATOM 1276 N N . SER A 1 170 ? 18.223 16.066 -10.391 1.00 97.94 170 SER A N 1
ATOM 1277 C CA . SER A 1 170 ? 19.038 17.157 -9.861 1.00 97.94 170 SER A CA 1
ATOM 1278 C C . SER A 1 170 ? 18.587 18.518 -10.391 1.00 97.94 170 SER A C 1
ATOM 1280 O O . SER A 1 170 ? 18.500 19.465 -9.607 1.00 97.94 170 SER A O 1
ATOM 1282 N N . ALA A 1 171 ? 18.238 18.611 -11.681 1.00 97.69 171 ALA A N 1
ATOM 1283 C CA . ALA A 1 171 ? 17.718 19.835 -12.293 1.00 97.69 171 ALA A CA 1
ATOM 1284 C C . ALA A 1 171 ? 16.410 20.326 -11.642 1.00 97.69 171 ALA A C 1
ATOM 1286 O O . ALA A 1 171 ? 16.201 21.534 -11.544 1.00 97.69 171 ALA A O 1
ATOM 1287 N N . ASP A 1 172 ? 15.588 19.409 -11.127 1.00 96.06 172 ASP A N 1
ATOM 1288 C CA . ASP A 1 172 ? 14.333 19.708 -10.422 1.00 96.06 172 ASP A CA 1
ATOM 1289 C C . ASP A 1 172 ? 14.527 20.026 -8.926 1.00 96.06 172 ASP A C 1
ATOM 1291 O O . ASP A 1 172 ? 13.566 20.058 -8.158 1.00 96.06 172 ASP A O 1
ATOM 1295 N N . GLY A 1 173 ? 15.766 20.252 -8.479 1.00 97.19 173 GLY A N 1
ATOM 1296 C CA . GLY A 1 173 ? 16.061 20.596 -7.087 1.00 97.19 173 GLY A CA 1
ATOM 1297 C C . GLY A 1 173 ? 16.249 19.392 -6.167 1.00 97.19 173 GLY A C 1
ATOM 1298 O O . GLY A 1 173 ? 16.294 19.568 -4.954 1.00 97.19 173 GLY A O 1
ATOM 1299 N N . SER A 1 174 ? 16.436 18.192 -6.727 1.00 97.38 174 SER A N 1
ATOM 1300 C CA . SER A 1 174 ? 16.778 16.977 -5.973 1.00 97.38 174 SER A CA 1
ATOM 1301 C C . SER A 1 174 ? 15.737 16.550 -4.918 1.00 97.38 174 SER A C 1
ATOM 1303 O O . SER A 1 174 ? 16.130 16.196 -3.805 1.00 97.38 174 SER A O 1
ATOM 1305 N N . PRO A 1 175 ? 14.421 16.558 -5.226 1.00 97.31 175 PRO A N 1
ATOM 1306 C CA . PRO A 1 175 ? 13.391 16.271 -4.230 1.00 97.31 175 PRO A CA 1
ATOM 1307 C C . PRO A 1 175 ? 13.516 14.842 -3.704 1.00 97.31 175 PRO A C 1
ATOM 1309 O O . PRO A 1 175 ? 13.754 13.899 -4.474 1.00 97.31 175 PRO A O 1
ATOM 1312 N N . ASP A 1 176 ? 13.307 14.648 -2.409 1.00 96.62 176 ASP A N 1
ATOM 1313 C CA . ASP A 1 176 ? 13.240 13.312 -1.828 1.00 96.62 176 ASP A CA 1
ATOM 1314 C C . ASP A 1 176 ? 11.815 12.721 -1.903 1.00 96.62 176 ASP A C 1
ATOM 1316 O O . ASP A 1 176 ? 10.930 13.228 -2.601 1.00 96.62 176 ASP A O 1
ATOM 1320 N N . MET A 1 177 ? 11.603 11.564 -1.269 1.00 96.81 177 MET A N 1
ATOM 1321 C CA . MET A 1 177 ? 10.284 10.921 -1.245 1.00 96.81 177 MET A CA 1
ATOM 1322 C C . MET A 1 177 ? 9.252 11.765 -0.491 1.00 96.81 177 MET A C 1
ATOM 1324 O O . MET A 1 177 ? 8.117 11.888 -0.952 1.00 96.81 177 MET A O 1
ATOM 1328 N N . TYR A 1 178 ? 9.642 12.346 0.642 1.00 97.06 178 TYR A N 1
ATOM 1329 C CA . TYR A 1 178 ? 8.756 13.154 1.464 1.00 97.06 178 TYR A CA 1
ATOM 1330 C C . TYR A 1 178 ? 8.322 14.413 0.712 1.00 97.06 178 TYR A C 1
ATOM 1332 O O . TYR A 1 178 ? 7.130 14.705 0.669 1.00 97.06 178 TYR A O 1
ATOM 1340 N N . ASP A 1 179 ? 9.245 15.101 0.034 1.00 97.62 179 ASP A N 1
ATOM 1341 C CA . ASP A 1 179 ? 8.943 16.302 -0.756 1.00 97.62 179 ASP A CA 1
ATOM 1342 C C . ASP A 1 179 ? 7.876 16.039 -1.828 1.00 97.62 179 ASP A C 1
ATOM 1344 O O . ASP A 1 179 ? 6.908 16.799 -1.976 1.00 97.62 179 ASP A O 1
ATOM 1348 N N . ARG A 1 180 ? 8.027 14.927 -2.564 1.00 97.81 180 ARG A N 1
ATOM 1349 C CA . ARG A 1 180 ? 7.075 14.512 -3.605 1.00 97.81 180 ARG A CA 1
ATOM 1350 C C . ARG A 1 180 ? 5.696 14.223 -3.017 1.00 97.81 180 ARG A C 1
ATOM 1352 O O . ARG A 1 180 ? 4.689 14.688 -3.553 1.00 97.81 180 ARG A O 1
ATOM 1359 N N . LEU A 1 181 ? 5.646 13.483 -1.910 1.00 98.25 181 LEU A N 1
ATOM 1360 C CA . LEU A 1 181 ? 4.393 13.130 -1.244 1.00 98.25 181 LEU A CA 1
ATOM 1361 C C . LEU A 1 181 ? 3.714 14.364 -0.644 1.00 98.25 181 LEU A C 1
ATOM 1363 O O . LEU A 1 181 ? 2.525 14.564 -0.871 1.00 98.25 181 LEU A O 1
ATOM 1367 N N . ASN A 1 182 ? 4.455 15.227 0.052 1.00 98.19 182 ASN A N 1
ATOM 1368 C CA . ASN A 1 182 ? 3.930 16.444 0.671 1.00 98.19 182 ASN A CA 1
ATOM 1369 C C . ASN A 1 182 ? 3.340 17.405 -0.371 1.00 98.19 182 ASN A C 1
ATOM 1371 O O . ASN A 1 182 ? 2.269 17.978 -0.156 1.00 98.19 182 ASN A O 1
ATOM 1375 N N . THR A 1 183 ? 4.002 17.540 -1.524 1.00 98.19 183 THR A N 1
ATOM 1376 C CA . THR A 1 183 ? 3.485 18.316 -2.661 1.00 98.19 183 THR A CA 1
ATOM 1377 C C . THR A 1 183 ? 2.130 17.773 -3.119 1.00 98.19 183 THR A C 1
ATOM 1379 O O . THR A 1 183 ? 1.175 18.536 -3.284 1.00 98.19 183 THR A O 1
ATOM 1382 N N . GLN A 1 184 ? 2.010 16.451 -3.258 1.00 98.25 184 GLN A N 1
ATOM 1383 C CA . GLN A 1 184 ? 0.761 15.818 -3.672 1.00 98.25 184 GLN A CA 1
ATOM 1384 C C . GLN A 1 184 ? -0.333 15.912 -2.603 1.00 98.25 184 GLN A C 1
ATOM 1386 O O . GLN A 1 184 ? -1.486 16.166 -2.947 1.00 98.25 184 GLN A O 1
ATOM 1391 N N . VAL A 1 185 ? 0.005 15.746 -1.320 1.00 98.25 185 VAL A N 1
ATOM 1392 C CA . VAL A 1 185 ? -0.936 15.925 -0.203 1.00 98.25 185 VAL A CA 1
ATOM 1393 C C . VAL A 1 185 ? -1.562 17.314 -0.272 1.00 98.25 185 VAL A C 1
ATOM 1395 O O . VAL A 1 185 ? -2.785 17.430 -0.296 1.00 98.25 185 VAL A O 1
ATOM 1398 N N . LYS A 1 186 ? -0.738 18.365 -0.363 1.00 98.31 186 LYS A N 1
ATOM 1399 C CA . LYS A 1 186 ? -1.219 19.751 -0.464 1.00 98.31 186 LYS A CA 1
ATOM 1400 C C . LYS A 1 186 ? -2.126 19.946 -1.675 1.00 98.31 186 LYS A C 1
ATOM 1402 O O . LYS A 1 186 ? -3.218 20.483 -1.530 1.00 98.31 186 LYS A O 1
ATOM 1407 N N . SER A 1 187 ? -1.724 19.427 -2.835 1.00 98.19 187 SER A N 1
ATOM 1408 C CA . SER A 1 187 ? -2.537 19.504 -4.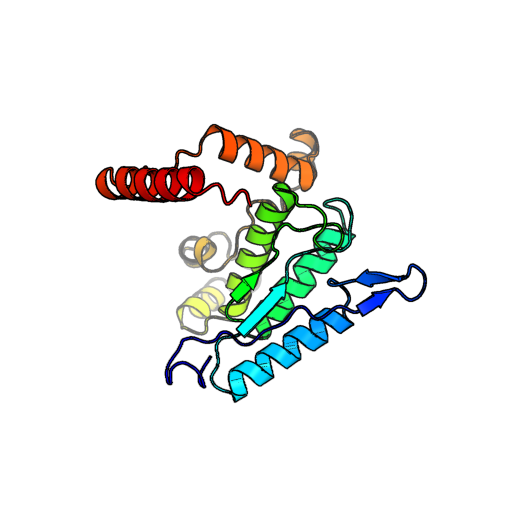051 1.00 98.19 187 SER A CA 1
ATOM 1409 C C . SER A 1 187 ? -3.904 18.827 -3.892 1.00 98.19 187 SER A C 1
ATOM 1411 O O . SER A 1 187 ? -4.915 19.396 -4.301 1.00 98.19 187 SER A O 1
ATOM 1413 N N . ILE A 1 188 ? -3.965 17.644 -3.268 1.00 97.56 188 ILE A N 1
ATOM 1414 C CA . ILE A 1 188 ? -5.229 16.941 -3.008 1.00 97.56 188 ILE A CA 1
ATOM 1415 C C . ILE A 1 188 ? -6.103 17.749 -2.048 1.00 97.56 188 ILE A C 1
ATOM 1417 O O . ILE A 1 188 ? -7.289 17.916 -2.315 1.00 97.56 188 ILE A O 1
ATOM 1421 N N . LEU A 1 189 ? -5.536 18.271 -0.959 1.00 96.62 189 LEU A N 1
ATOM 1422 C CA . LEU A 1 189 ? -6.283 19.059 0.025 1.00 96.62 189 LEU A CA 1
ATOM 1423 C C . LEU A 1 189 ? -6.855 20.354 -0.566 1.00 96.62 189 LEU A C 1
ATOM 1425 O O . LEU A 1 189 ? -7.941 20.772 -0.175 1.00 96.62 189 LEU A O 1
ATOM 1429 N N . GLU A 1 190 ? -6.145 20.979 -1.505 1.00 97.56 190 GLU A N 1
ATOM 1430 C CA . GLU A 1 190 ? -6.596 22.199 -2.180 1.00 97.56 190 GLU A CA 1
ATOM 1431 C C . GLU A 1 190 ? -7.658 21.927 -3.255 1.00 97.56 190 GLU A C 1
ATOM 1433 O O . GLU A 1 190 ? -8.581 22.723 -3.426 1.00 97.56 190 GLU A O 1
ATOM 1438 N N . ALA A 1 191 ? -7.531 20.822 -3.996 1.00 96.94 191 ALA A N 1
ATOM 1439 C CA . ALA A 1 191 ? -8.364 20.547 -5.166 1.00 96.94 191 ALA A CA 1
ATOM 1440 C C . ALA A 1 191 ? -9.576 19.643 -4.885 1.00 96.94 191 ALA A C 1
ATOM 1442 O O . ALA A 1 191 ? -10.523 19.629 -5.675 1.00 96.94 191 ALA A O 1
ATOM 1443 N N . HIS A 1 192 ? -9.555 18.844 -3.815 1.00 95.69 192 HIS A N 1
ATOM 1444 C CA . HIS A 1 192 ? -10.601 17.858 -3.559 1.00 95.69 192 HIS A CA 1
ATOM 1445 C C . HIS A 1 192 ? -11.905 18.515 -3.087 1.00 95.69 192 HIS A C 1
ATOM 1447 O O . HIS A 1 192 ? -11.955 19.171 -2.049 1.00 95.69 192 HIS A O 1
ATOM 1453 N N . ALA A 1 193 ? -12.990 18.262 -3.819 1.00 93.44 193 ALA A N 1
ATOM 1454 C CA . ALA A 1 193 ? -14.348 18.607 -3.422 1.00 93.44 193 ALA A CA 1
ATOM 1455 C C . ALA A 1 193 ? -15.167 17.322 -3.261 1.00 93.44 193 ALA A C 1
ATOM 1457 O O . ALA A 1 193 ? -15.439 16.627 -4.241 1.00 93.44 193 ALA A O 1
ATOM 1458 N N . ALA A 1 194 ? -15.546 17.001 -2.022 1.00 91.94 194 ALA A N 1
ATOM 1459 C CA . ALA A 1 194 ? -16.379 15.840 -1.737 1.00 91.94 194 ALA A CA 1
ATOM 1460 C C . ALA A 1 194 ? -17.794 16.033 -2.305 1.00 91.94 194 ALA A C 1
ATOM 1462 O O . ALA A 1 194 ? -18.374 17.118 -2.206 1.00 91.94 194 ALA A O 1
ATOM 1463 N N . GLU A 1 195 ? -18.364 14.968 -2.870 1.00 93.62 195 GLU A N 1
ATOM 1464 C CA . GLU A 1 195 ? -19.755 14.980 -3.314 1.00 93.62 195 GLU A CA 1
ATOM 1465 C C . GLU A 1 195 ? -20.680 15.202 -2.102 1.00 93.62 195 GLU A C 1
ATOM 1467 O O . GLU A 1 195 ? -20.558 14.495 -1.094 1.00 93.62 195 GLU A O 1
ATOM 1472 N N . PRO A 1 196 ? -21.581 16.202 -2.142 1.00 92.56 196 PRO A N 1
ATOM 1473 C CA . PRO A 1 196 ? -22.457 16.478 -1.017 1.00 92.56 196 PRO A CA 1
ATOM 1474 C C . PRO A 1 196 ? -23.438 15.326 -0.795 1.00 92.56 196 PRO A C 1
ATOM 1476 O O . PRO A 1 196 ? -24.012 14.784 -1.737 1.00 92.56 196 PRO A O 1
ATOM 1479 N N . LEU A 1 197 ? -23.697 15.007 0.477 1.00 94.00 197 LEU A N 1
ATOM 1480 C CA . LEU A 1 197 ? -24.771 14.082 0.834 1.00 94.00 197 LEU A CA 1
ATOM 1481 C C . LEU A 1 197 ? -26.125 14.609 0.326 1.00 94.00 197 LEU A C 1
ATOM 1483 O O . LEU A 1 197 ? -26.345 15.827 0.404 1.00 94.00 197 LEU A O 1
ATOM 1487 N N . PRO A 1 198 ? -27.036 13.716 -0.115 1.00 96.94 198 PRO A N 1
ATOM 1488 C CA . PRO A 1 198 ? -28.423 14.068 -0.396 1.00 96.94 198 PRO A CA 1
ATOM 1489 C C . PRO A 1 198 ? -29.049 14.839 0.769 1.00 96.94 198 PRO A C 1
ATOM 1491 O O . PRO A 1 198 ? -28.808 14.511 1.936 1.00 96.94 198 PRO A O 1
ATOM 1494 N N . GLU A 1 199 ? -29.832 15.870 0.454 1.00 96.38 199 GLU A N 1
ATOM 1495 C CA . GLU A 1 199 ? -30.312 16.824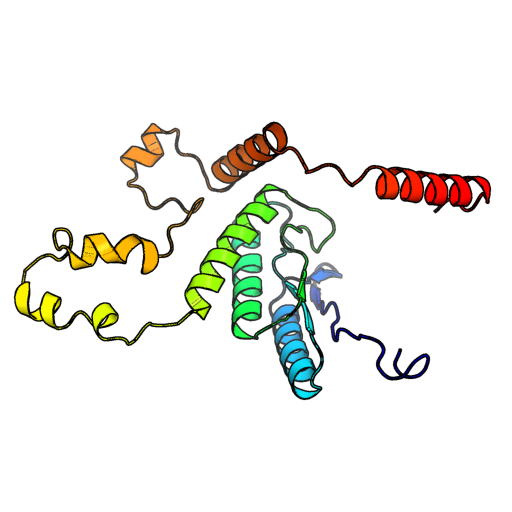 1.461 1.00 96.38 199 GLU A CA 1
ATOM 1496 C C . GLU A 1 199 ? -31.162 16.149 2.544 1.00 96.38 199 GLU A C 1
ATOM 1498 O O . GLU A 1 199 ? -30.944 16.381 3.728 1.00 96.38 199 GLU A O 1
ATOM 1503 N N . ASP A 1 200 ? -32.029 15.208 2.159 1.00 97.06 200 ASP A N 1
ATOM 1504 C CA . ASP A 1 200 ? -32.855 14.423 3.085 1.00 97.06 200 ASP A CA 1
ATOM 1505 C C . ASP A 1 200 ? -32.014 13.673 4.131 1.00 97.06 200 ASP A C 1
ATOM 1507 O O . ASP A 1 200 ? -32.389 13.561 5.298 1.00 97.06 200 ASP A O 1
ATOM 1511 N N . ARG A 1 201 ? -30.841 13.169 3.731 1.00 97.44 201 ARG A N 1
ATOM 1512 C CA . ARG A 1 201 ? -29.915 12.470 4.632 1.00 97.44 201 ARG A CA 1
ATOM 1513 C C . ARG A 1 201 ? -29.151 13.432 5.516 1.00 97.44 201 ARG A C 1
ATOM 1515 O O . ARG A 1 201 ? -28.942 13.127 6.688 1.00 97.44 201 ARG A O 1
ATOM 1522 N N . ARG A 1 202 ? -28.753 14.583 4.980 1.00 96.00 202 ARG A N 1
ATOM 1523 C CA . ARG A 1 202 ? -28.084 15.637 5.746 1.00 96.00 202 ARG A CA 1
ATOM 1524 C C . ARG A 1 202 ? -28.989 16.167 6.857 1.00 96.00 202 ARG A C 1
ATOM 1526 O O . ARG A 1 202 ? -28.552 16.241 8.005 1.00 96.00 202 ARG A O 1
ATOM 1533 N N . GLU A 1 203 ? -30.240 16.479 6.528 1.00 97.06 203 GLU A N 1
ATOM 1534 C CA . GLU A 1 203 ? -31.248 16.943 7.484 1.00 97.06 203 GLU A CA 1
ATOM 1535 C C . GLU A 1 203 ? -31.520 15.893 8.566 1.00 97.06 203 GLU A C 1
ATOM 1537 O O . GLU A 1 203 ? -31.550 16.216 9.754 1.00 97.06 203 GLU A O 1
ATOM 1542 N N . GLU A 1 204 ? -31.654 14.622 8.177 1.00 97.38 204 GLU A N 1
ATOM 1543 C CA . GLU A 1 204 ? -31.897 13.538 9.130 1.00 97.38 204 GLU A CA 1
ATOM 1544 C C . GLU A 1 204 ? -30.715 13.326 10.088 1.00 97.38 204 GLU A C 1
ATOM 1546 O O . GLU A 1 204 ? -30.920 13.176 11.294 1.00 97.38 204 GLU A O 1
ATOM 1551 N N . ILE A 1 205 ? -29.474 13.373 9.588 1.00 96.19 205 ILE A N 1
ATOM 1552 C CA . ILE A 1 205 ? -28.272 13.309 10.433 1.00 96.19 205 ILE A CA 1
ATOM 1553 C C . ILE A 1 205 ? -28.264 14.479 11.423 1.00 96.19 205 ILE A C 1
ATOM 1555 O O . ILE A 1 205 ? -28.079 14.264 12.621 1.00 96.19 205 ILE A O 1
ATOM 1559 N N . ALA A 1 206 ? -28.518 15.701 10.950 1.00 96.25 206 ALA A N 1
ATOM 1560 C CA . ALA A 1 206 ? -28.551 16.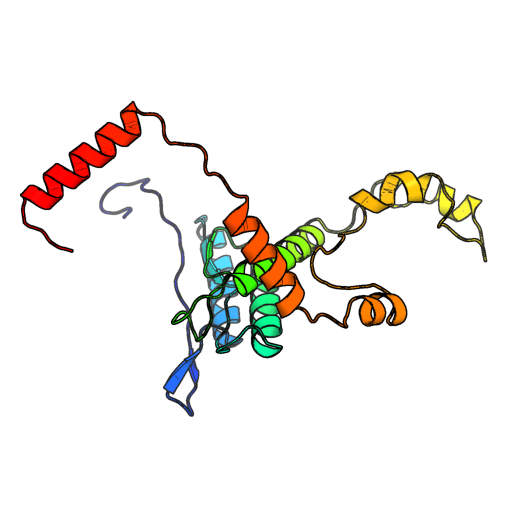887 11.803 1.00 96.25 206 ALA A CA 1
ATOM 1561 C C . ALA A 1 206 ? -29.632 16.783 12.893 1.00 96.25 206 ALA A C 1
ATOM 1563 O O . ALA A 1 206 ? -29.377 17.105 14.055 1.00 96.25 206 ALA A O 1
ATOM 1564 N N . ARG A 1 207 ? -30.821 16.271 12.549 1.00 97.25 207 ARG A N 1
ATOM 1565 C CA . ARG A 1 207 ? -31.914 16.040 13.501 1.00 97.25 207 ARG A CA 1
ATOM 1566 C C . ARG A 1 207 ? -31.527 15.032 14.585 1.00 97.25 207 ARG A C 1
ATOM 1568 O O . ARG A 1 207 ? -31.823 15.266 15.756 1.00 97.25 207 ARG A O 1
ATOM 1575 N N . ILE A 1 208 ? -30.891 13.920 14.209 1.00 96.19 208 ILE A N 1
ATOM 1576 C CA . ILE A 1 208 ? -30.440 12.885 15.154 1.00 96.19 208 ILE A CA 1
ATOM 1577 C C . ILE A 1 208 ? -29.379 13.448 16.107 1.00 96.19 208 ILE A C 1
ATOM 1579 O O . ILE A 1 208 ? -29.485 13.234 17.315 1.00 96.19 208 ILE A O 1
ATOM 1583 N N . LEU A 1 209 ? -28.401 14.196 15.586 1.00 95.56 209 LEU A N 1
ATOM 1584 C CA . LEU A 1 209 ? -27.350 14.822 16.396 1.00 95.56 209 LEU A CA 1
ATOM 1585 C C . LEU A 1 209 ? -27.937 15.814 17.407 1.00 95.56 209 LEU A C 1
ATOM 1587 O O . LEU A 1 209 ? -27.690 15.679 18.603 1.00 95.56 209 LEU A O 1
ATOM 1591 N N . ALA A 1 210 ? -28.803 16.727 16.958 1.00 95.31 210 ALA A N 1
ATOM 1592 C CA . ALA A 1 210 ? -29.450 17.701 17.837 1.00 95.31 210 ALA A CA 1
ATOM 1593 C C . ALA A 1 210 ? -30.308 17.033 18.928 1.00 95.31 210 ALA A C 1
ATOM 1595 O O . ALA A 1 210 ? -30.328 17.473 20.078 1.00 95.31 210 ALA A O 1
ATOM 1596 N N . ALA A 1 211 ? -31.009 15.944 18.588 1.00 94.00 211 ALA A N 1
ATOM 1597 C CA . ALA A 1 211 ? -31.786 15.178 19.557 1.00 94.00 211 ALA A CA 1
ATOM 1598 C C . ALA A 1 211 ? -30.902 14.495 20.614 1.00 94.00 211 ALA A C 1
ATOM 1600 O O . ALA A 1 211 ? -31.321 14.390 21.766 1.00 94.00 211 ALA A O 1
ATOM 1601 N N . HIS A 1 212 ? -29.702 14.039 20.241 1.00 92.12 212 HIS A N 1
ATOM 1602 C CA . HIS A 1 212 ? -28.742 13.443 21.171 1.00 92.12 212 HIS A CA 1
ATOM 1603 C C . HIS A 1 212 ? -28.095 14.496 22.082 1.00 92.12 212 HIS A C 1
ATOM 1605 O O . HIS A 1 212 ? -28.056 14.312 23.297 1.00 92.12 212 HIS A O 1
ATOM 1611 N N . GLU A 1 213 ? -27.680 15.637 21.529 1.00 92.69 213 GLU A N 1
ATOM 1612 C CA . GLU A 1 213 ? -27.115 16.754 22.300 1.00 92.69 213 GLU A CA 1
ATOM 1613 C C . GLU A 1 213 ? -28.108 17.291 23.343 1.00 92.69 213 GLU A C 1
ATOM 1615 O O . GLU A 1 213 ? -27.744 17.535 24.495 1.00 92.69 213 GLU A O 1
ATOM 1620 N N . ALA A 1 214 ? -29.393 17.392 22.985 1.00 88.81 214 ALA A N 1
ATOM 1621 C CA . ALA A 1 214 ? -30.451 17.814 23.903 1.00 88.81 214 ALA A CA 1
ATOM 1622 C C . ALA A 1 214 ? -30.679 16.843 25.080 1.00 88.81 214 ALA A C 1
ATOM 1624 O O . ALA A 1 214 ? -31.240 17.243 26.101 1.00 88.81 214 ALA A O 1
ATOM 1625 N N . GLN A 1 215 ? -30.245 15.581 24.967 1.00 86.06 215 GLN A N 1
ATOM 1626 C CA . GLN A 1 215 ? -30.316 14.596 26.054 1.00 86.06 215 GLN A CA 1
ATOM 1627 C C . GLN A 1 215 ? -29.178 14.752 27.076 1.00 86.06 215 GLN A C 1
ATOM 1629 O O . GLN A 1 215 ? -29.163 14.032 28.073 1.00 86.06 215 GLN A O 1
ATOM 1634 N N . GLY A 1 216 ? -28.247 15.693 26.870 1.00 70.38 216 GLY A N 1
ATOM 1635 C CA . GLY A 1 216 ? -27.175 15.996 27.823 1.00 70.38 216 GLY A CA 1
ATOM 1636 C C . GLY A 1 216 ? -26.132 14.886 27.967 1.00 70.38 216 GLY A C 1
ATOM 1637 O O . GLY A 1 216 ? -25.348 14.902 28.914 1.00 70.38 216 GLY A O 1
ATOM 1638 N N . VAL A 1 217 ? -26.114 13.923 27.045 1.00 63.28 217 VAL A N 1
ATOM 1639 C CA . VAL A 1 217 ? -25.055 12.918 26.955 1.00 63.28 217 VAL A CA 1
ATOM 1640 C C . VAL A 1 217 ? -23.933 13.539 26.130 1.00 63.28 217 VAL A C 1
ATOM 1642 O O . VAL A 1 217 ? -23.878 13.391 24.914 1.00 63.28 217 VAL A O 1
ATOM 1645 N N . THR A 1 218 ? -23.074 14.324 26.778 1.00 56.06 218 THR A N 1
ATOM 1646 C CA . THR A 1 218 ? -21.770 14.652 26.188 1.00 56.06 218 THR A CA 1
ATOM 1647 C C . THR A 1 218 ? -20.949 13.364 26.037 1.00 56.06 218 THR A C 1
ATOM 1649 O O . THR A 1 218 ? -21.042 12.519 26.934 1.00 56.06 218 THR A O 1
ATOM 1652 N N . PRO A 1 219 ? -20.178 13.209 24.942 1.00 55.19 219 PRO A N 1
ATOM 1653 C CA . PRO A 1 219 ? -19.279 12.071 24.741 1.00 55.19 219 PRO A CA 1
ATOM 1654 C C . PRO A 1 219 ? -18.297 11.857 25.896 1.00 55.19 219 PRO A C 1
ATOM 1656 O O . PRO A 1 219 ? -17.858 12.870 26.493 1.00 55.19 219 PRO A O 1
#

Nearest PDB structures (foldseek):
  2qne-assembly1_B  TM=9.560E-01  e=3.878E-14  Desulfitobacterium hafniense Y51
  7xcn-assembly1_D  TM=9.419E-01  e=1.301E-13  Methanosarcina barkeri MS
  7xcm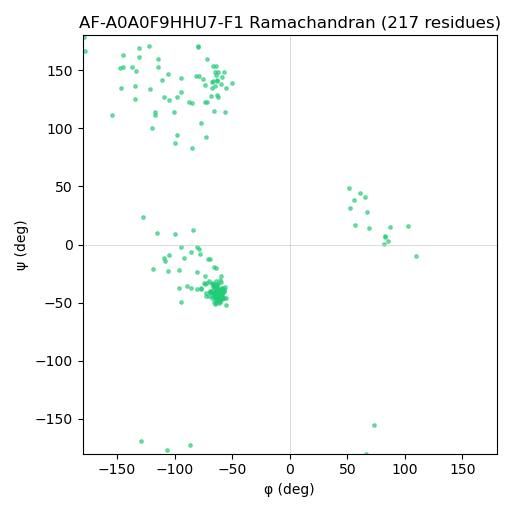-assembly1_C  TM=9.432E-01  e=1.838E-13  Methanosarcina barkeri MS
  7xcl-assembly1_F  TM=9.356E-01  e=6.531E-13  Methanosarcina barkeri MS
  4yyc-assembly1_A-2  TM=9.274E-01  e=1.642E-12  Sinorhizobium meliloti 1021

Secondary structure (DSSP, 8-state):
-TTTSTT----EE----EE-TTT--EESSSHHHHHHHHHHHHHHHHTT--EEEE-S--SSSSSSHHHHHHHHHHHHHHHHHT-SEEE-TTEEGGGTEE-HHHHHHHHHHHHHHHHHHT----SHHHH-HHHHHHH-TT--STTSHHHHHHHHHHS---SSS--S-HHHHHHTT---HHHHHHHHHHHHHHH--PPPPPHHHHHHHHHHHHHHHTTT---

Sequence (219 aa):
SQTARPGAPIIYGGSPGVFDMRTMAASISAVEAQMIDCAYIEVGKYLGLPTQAYIGMSDSKTLDAQAAAEATFSIFTAALSGGNLVHDVGYLESGLTSCMEMVLFGDEIIAMCRRLTRGVELDENALALDVIDAVGPGGGFLDTDHTLDNFRTAHWLPRFMDRRHFEAWSADGSPDMYDRLNTQVKSILEAHAAEPLPEDRREEIARILAAHEAQGVTP

Organism: NCBI:txid412755

InterPro domains:
  IPR010426 Trimethylamine methyltransferase [PF06253] (1-214)
  IPR038601 MttB-like superfamily [G3DSA:3.20.20.480] (1-216)

pLDDT: mean 93.91, std 5.49, range [55.19, 98.31]